Protein AF-A0A9E2EAK2-F1 (afdb_monomer_lite)

Secondary structure (DSSP, 8-state):
-EEEEEEE---EEEEETTEEEEE----EE-SS-EEE-SS-BTT---S-TTTS-SGGGSEEEEETHHHHHHHHHTT-----TTTTS-SEEEES--TTT-BTT-EEEETTEEEEEEEE----THHHHHHT-TTHHHHHHHTT---EEEEEEE-EEE-TTPBEEEEE--TTPPBHHHHHHHHHT-TT-HHHHHHHHH-TTS-HHHHHHHHHHHHHTTS------TT---SSTTS-EEEEGGGTEEEE--TTSSSHHHHHHHTT-----S-SSSSS-TTEEEEEES-EEESS--SSPPPTTEEETTTEEESS-EEEE-

Radius of gyration: 21.0 Å; chains: 1; bounding box: 54×45×59 Å

Foldseek 3Di:
DFFAFFWAFAFDWDDDPNDTDTDRLDTDTDADKWWQDQKEIVRHDDPDCPPQTDQQFRFFEAEPVCVVVCCVVVVHDPDDPSLRVGRTHDYPDFQQNAFQQWWKDWPQWIWGWAAFDFFFQVSCVSVVHGLVSVVQLVVLRGGTGIGTPGIDIHGRGTDIGGPDDDPLTDGNSLLSCCQAPCVVPLVSLVSQLPRPSYDNVSNVSSVVSNVCVPDQLDPPVPPDDDPDPPFAWEAAPVVRDIDTDDVVDQFQVSNCVSVVDDAQDTDLQLGHCSRKWFWPDADKDFCDDHPDDDDVRIDNRSRIDGPHHTYTHD

pLDDT: mean 89.36, std 12.52, range [39.34, 98.81]

Sequence (314 aa):
MQLRSVNVGRPKPVDYGGKVFQTAVFKDPVQDRVQVTKHVLEGDGQADLVSHGGEFMAVYAYPFEHYDHWATELDRQDFVPGQFGENLTIEGLLEDEVYIGDVFKINDVFLQVTQPRYPCYKLDIRMGLAGFNRTFHDSARVGFYFRVLEVGDIGAGDKIERISTASQGLSVADVYRLMYTDTEDLVGARTGAALESLSPEWRDKFAKRLEMEGEPTRADVSGKEKEDPDTLVVTFEDTGQVVAWNPKYENLLEFAEAQGLDVAFGCREGNCHTCACELMEGEVEYVQEPELAPDEGDVLICCAVPKTDVVIDL

Structure (mmCIF, N/CA/C/O backbone):
data_AF-A0A9E2EAK2-F1
#
_entry.id   AF-A0A9E2EAK2-F1
#
loop_
_atom_site.group_PDB
_atom_site.id
_atom_site.type_symbol
_atom_site.label_atom_id
_atom_site.label_alt_id
_atom_site.label_comp_id
_atom_site.label_asym_id
_atom_site.label_entity_id
_atom_site.label_seq_id
_atom_site.pdbx_PDB_ins_code
_atom_site.Cartn_x
_atom_site.Cartn_y
_atom_site.Cartn_z
_atom_site.occupancy
_atom_site.B_iso_or_equiv
_atom_site.auth_seq_id
_atom_site.auth_comp_id
_atom_site.auth_asym_id
_atom_site.auth_atom_id
_atom_site.pdbx_PDB_model_num
ATOM 1 N N . MET A 1 1 ? -16.948 7.881 13.017 1.00 96.75 1 MET A N 1
ATOM 2 C CA . MET A 1 1 ? -15.988 6.835 12.635 1.00 96.75 1 MET A CA 1
ATOM 3 C C . MET A 1 1 ? -16.121 5.683 13.613 1.00 96.75 1 MET A C 1
ATOM 5 O O . MET A 1 1 ? -16.247 5.935 14.814 1.00 96.75 1 MET A O 1
ATOM 9 N N . GLN A 1 2 ? -16.155 4.452 13.117 1.00 97.75 2 GLN A N 1
ATOM 10 C CA . GLN A 1 2 ? -16.382 3.252 13.927 1.00 97.75 2 GLN A CA 1
ATOM 11 C C . GLN A 1 2 ? -15.486 2.106 13.457 1.00 97.75 2 GLN A C 1
ATOM 13 O O . GLN A 1 2 ? -15.236 1.963 12.263 1.00 97.75 2 GLN A O 1
ATOM 18 N N . LEU A 1 3 ? -15.020 1.283 14.398 1.00 98.50 3 LEU A N 1
ATOM 19 C CA . LEU A 1 3 ? -14.344 0.026 14.107 1.00 98.50 3 LEU A CA 1
ATOM 20 C C . LEU A 1 3 ? -15.400 -1.060 13.876 1.00 98.50 3 LEU A C 1
ATOM 22 O O . LEU A 1 3 ? -16.081 -1.475 14.811 1.00 98.50 3 LEU A O 1
ATOM 26 N N . ARG A 1 4 ? -15.575 -1.502 12.630 1.00 98.38 4 ARG A N 1
ATOM 27 C CA . ARG A 1 4 ? -16.607 -2.481 12.246 1.00 98.38 4 ARG A CA 1
ATOM 28 C C . ARG A 1 4 ? -16.205 -3.905 12.578 1.00 98.38 4 ARG A C 1
ATOM 30 O O . ARG A 1 4 ? -17.052 -4.694 12.982 1.00 98.38 4 ARG A O 1
ATOM 37 N N . SER A 1 5 ? -14.926 -4.218 12.409 1.00 98.75 5 SER A N 1
ATOM 38 C CA . SER A 1 5 ? -14.383 -5.542 12.682 1.00 98.75 5 SER A CA 1
ATOM 39 C C . SER A 1 5 ? -12.910 -5.461 13.045 1.00 98.75 5 SER A C 1
ATOM 41 O O . SER A 1 5 ? -12.183 -4.617 12.517 1.00 98.75 5 SER A O 1
ATOM 43 N N . VAL A 1 6 ? -12.488 -6.376 13.914 1.00 98.62 6 VAL A N 1
ATOM 44 C CA . VAL A 1 6 ? -11.082 -6.721 14.118 1.00 98.62 6 VAL A CA 1
ATOM 45 C C . VAL A 1 6 ? -10.874 -8.090 13.492 1.00 98.62 6 VAL A C 1
ATOM 47 O O . VAL A 1 6 ? -11.608 -9.025 13.809 1.00 98.62 6 VAL A O 1
ATOM 50 N N . ASN A 1 7 ? -9.894 -8.204 12.603 1.00 98.50 7 ASN A N 1
ATOM 51 C CA . ASN A 1 7 ? -9.607 -9.425 11.868 1.00 98.50 7 ASN A CA 1
ATOM 52 C C . ASN A 1 7 ? -8.156 -9.840 12.110 1.00 98.50 7 ASN A C 1
ATOM 54 O O . ASN A 1 7 ? -7.229 -9.025 12.036 1.00 98.50 7 ASN A O 1
ATOM 58 N N . VAL A 1 8 ? -7.955 -11.123 12.384 1.00 97.00 8 VAL A N 1
ATOM 59 C CA . VAL A 1 8 ? -6.626 -11.693 12.622 1.00 97.00 8 VAL A CA 1
ATOM 60 C C . VAL A 1 8 ? -6.469 -12.986 11.837 1.00 97.00 8 VAL A C 1
ATOM 62 O O . VAL A 1 8 ? -7.443 -13.689 11.565 1.00 97.00 8 VAL A O 1
ATOM 65 N N . GLY A 1 9 ? -5.239 -13.303 11.456 1.00 94.38 9 GLY A N 1
ATOM 66 C CA . GLY A 1 9 ? -4.914 -14.524 10.740 1.00 94.38 9 GLY A CA 1
ATOM 67 C C . GLY A 1 9 ? -3.454 -14.895 10.934 1.00 94.38 9 GLY A C 1
ATOM 68 O O . GLY A 1 9 ? -2.552 -14.071 10.805 1.00 94.38 9 GLY A O 1
ATOM 69 N N . ARG A 1 10 ? -3.193 -16.168 11.236 1.00 91.88 10 ARG A N 1
ATOM 70 C CA . ARG A 1 10 ? -1.819 -16.681 11.255 1.00 91.88 10 ARG A CA 1
ATOM 71 C C . ARG A 1 10 ? -1.399 -17.115 9.852 1.00 91.88 10 ARG A C 1
ATOM 73 O O . ARG A 1 10 ? -2.240 -17.648 9.124 1.00 91.88 10 ARG A O 1
ATOM 80 N N . PRO A 1 11 ? -0.110 -16.956 9.491 1.00 89.75 11 PRO A N 1
ATOM 81 C CA . PRO A 1 11 ? 0.420 -17.491 8.250 1.00 89.75 11 PRO A CA 1
ATOM 82 C C . PRO A 1 11 ? 0.056 -18.964 8.076 1.00 89.75 11 PRO A C 1
ATOM 84 O O . PRO A 1 11 ? 0.222 -19.768 8.998 1.00 89.75 11 PRO A O 1
ATOM 87 N N . LYS A 1 12 ? -0.447 -19.305 6.892 1.00 89.06 12 LYS A N 1
ATOM 88 C CA . LYS A 1 12 ? -0.745 -20.682 6.502 1.00 89.06 12 LYS A CA 1
ATOM 89 C C . LYS A 1 12 ? -0.204 -20.972 5.100 1.00 89.06 12 LYS A C 1
ATOM 91 O O . LYS A 1 12 ? -0.130 -20.044 4.289 1.00 89.06 12 LYS A O 1
ATOM 96 N N . PRO A 1 13 ? 0.154 -22.236 4.804 1.00 90.19 13 PRO A N 1
ATOM 97 C CA . PRO A 1 13 ? 0.533 -22.644 3.459 1.00 90.19 13 PRO A CA 1
ATOM 98 C C . PRO A 1 13 ? -0.658 -22.518 2.507 1.00 90.19 13 PRO A C 1
ATOM 100 O O . PRO A 1 13 ? -1.757 -22.981 2.823 1.00 90.19 13 PRO A O 1
ATOM 103 N N . VAL A 1 14 ? -0.426 -21.933 1.336 1.00 89.25 14 VAL A N 1
ATOM 104 C CA . VAL A 1 14 ? -1.396 -21.843 0.242 1.00 89.25 14 VAL A CA 1
ATOM 105 C C . VAL A 1 14 ? -0.701 -22.194 -1.065 1.00 89.25 14 VAL A C 1
ATOM 107 O O . VAL A 1 14 ? 0.384 -21.687 -1.335 1.00 89.25 14 VAL A O 1
ATOM 110 N N . ASP A 1 15 ? -1.316 -23.079 -1.848 1.00 85.94 15 ASP A N 1
ATOM 111 C CA . ASP A 1 15 ? -0.860 -23.399 -3.200 1.00 85.94 15 ASP A CA 1
ATOM 112 C C . ASP A 1 15 ? -1.343 -22.318 -4.171 1.00 85.94 15 ASP A C 1
ATOM 114 O O . ASP A 1 15 ? -2.531 -21.982 -4.193 1.00 85.94 15 ASP A O 1
ATOM 118 N N . TYR A 1 16 ? -0.415 -21.767 -4.945 1.00 82.44 16 TYR A N 1
ATOM 119 C CA . TYR A 1 16 ? -0.704 -20.859 -6.042 1.00 82.44 16 TYR A CA 1
ATOM 120 C C . TYR A 1 16 ? 0.286 -21.111 -7.179 1.00 82.44 16 TYR A C 1
ATOM 122 O O . TYR A 1 16 ? 1.499 -21.095 -6.969 1.00 82.44 16 TYR A O 1
ATOM 130 N N . GLY A 1 17 ? -0.220 -21.407 -8.379 1.00 74.62 17 GLY A N 1
ATOM 131 C CA . GLY A 1 17 ? 0.628 -21.725 -9.534 1.00 74.62 17 GLY A CA 1
ATOM 132 C C . GLY A 1 17 ? 1.553 -22.935 -9.321 1.00 74.62 17 GLY A C 1
ATOM 133 O O . GLY A 1 17 ? 2.638 -22.978 -9.892 1.00 74.62 17 GLY A O 1
ATOM 134 N N . GLY A 1 18 ? 1.180 -23.898 -8.462 1.00 78.06 18 GLY A N 1
ATOM 135 C CA . GLY A 1 18 ? 2.001 -25.078 -8.157 1.00 78.06 18 GLY A CA 1
ATOM 136 C C . GLY A 1 18 ? 3.163 -24.824 -7.187 1.00 78.06 18 GLY A C 1
ATOM 137 O O . GLY A 1 18 ? 3.992 -25.713 -6.977 1.00 78.06 18 GLY A O 1
ATOM 138 N N . LYS A 1 19 ? 3.233 -23.631 -6.580 1.00 78.62 19 LYS A N 1
ATOM 139 C CA . LYS A 1 19 ? 4.157 -23.284 -5.491 1.00 78.62 19 LYS A CA 1
ATOM 140 C C . LYS A 1 19 ? 3.379 -23.064 -4.194 1.00 78.62 19 LYS A C 1
ATOM 142 O O . LYS A 1 19 ? 2.274 -22.531 -4.200 1.00 78.62 19 LYS A O 1
ATOM 147 N N . VAL A 1 20 ? 3.969 -23.463 -3.066 1.00 85.38 20 VAL A N 1
ATOM 148 C CA . VAL A 1 20 ? 3.373 -23.271 -1.735 1.00 85.38 20 VAL A CA 1
ATOM 149 C C . VAL A 1 20 ? 3.961 -22.026 -1.080 1.00 85.38 20 VAL A C 1
ATOM 151 O O . VAL A 1 20 ? 5.150 -21.995 -0.769 1.00 85.38 20 VAL A O 1
ATOM 154 N N . PHE A 1 21 ? 3.109 -21.044 -0.801 1.00 82.94 21 PHE A N 1
ATOM 155 C CA . PHE A 1 21 ? 3.462 -19.790 -0.134 1.00 82.94 21 PHE A CA 1
ATOM 156 C C . PHE A 1 21 ? 2.949 -19.762 1.304 1.00 82.94 21 PHE A C 1
ATOM 158 O O . PHE A 1 21 ? 1.869 -20.277 1.595 1.00 82.94 21 PHE A O 1
ATOM 165 N N . GLN A 1 22 ? 3.693 -19.130 2.213 1.00 86.50 22 GLN A N 1
ATOM 166 C CA . GLN A 1 22 ? 3.196 -18.811 3.553 1.00 86.50 22 GLN A CA 1
ATOM 167 C C . GLN A 1 22 ? 2.544 -17.432 3.527 1.00 86.50 22 GLN A C 1
ATOM 169 O O . GLN A 1 22 ? 3.196 -16.434 3.232 1.00 86.50 22 GLN A O 1
ATOM 174 N N . THR A 1 23 ? 1.252 -17.351 3.843 1.00 84.88 23 THR A N 1
ATOM 175 C CA . THR A 1 23 ? 0.534 -16.071 3.806 1.00 84.88 23 THR A CA 1
ATOM 176 C C . THR A 1 23 ? -0.464 -15.923 4.945 1.00 84.88 23 THR A C 1
ATOM 178 O O . THR A 1 23 ? -1.158 -16.871 5.311 1.00 84.88 23 THR A O 1
ATOM 181 N N . ALA A 1 24 ? -0.540 -14.707 5.491 1.00 86.94 24 ALA A N 1
ATOM 182 C CA . ALA A 1 24 ? -1.528 -14.277 6.482 1.00 86.94 24 ALA A CA 1
ATOM 183 C C . ALA A 1 24 ? -2.621 -13.379 5.872 1.00 86.94 24 ALA A C 1
ATOM 185 O O . ALA A 1 24 ? -3.362 -12.719 6.592 1.00 86.94 24 ALA A O 1
ATOM 186 N N . VAL A 1 25 ? -2.740 -13.343 4.537 1.00 90.25 25 VAL A N 1
ATOM 187 C CA . VAL A 1 25 ? -3.781 -12.557 3.844 1.00 90.25 25 VAL A CA 1
ATOM 188 C C . VAL A 1 25 ? -5.202 -13.027 4.192 1.00 90.25 25 VAL A C 1
ATOM 190 O O . VAL A 1 25 ? -6.168 -12.281 4.073 1.00 90.25 25 VAL A O 1
ATOM 193 N N . PHE A 1 26 ? -5.335 -14.275 4.643 1.00 93.44 26 PHE A N 1
ATOM 194 C CA . PHE A 1 26 ? -6.584 -14.831 5.142 1.00 93.44 26 PHE A CA 1
ATOM 195 C C . PHE A 1 26 ? -6.749 -14.453 6.610 1.00 93.44 26 PHE A C 1
ATOM 197 O O . PHE A 1 26 ? -6.171 -15.110 7.478 1.00 93.44 26 PHE A O 1
ATOM 204 N N . LYS A 1 27 ? -7.543 -13.414 6.864 1.00 95.06 27 LYS A N 1
ATOM 205 C CA . LYS A 1 27 ? -7.932 -12.996 8.210 1.00 95.06 27 LYS A CA 1
ATOM 206 C C . LYS A 1 27 ? -9.421 -13.192 8.400 1.00 95.06 27 LYS A C 1
ATOM 208 O O . LYS A 1 27 ? -10.200 -12.958 7.475 1.00 95.06 27 LYS A O 1
ATOM 213 N N . ASP A 1 28 ? -9.779 -13.610 9.604 1.00 96.19 28 ASP A N 1
ATOM 214 C CA . ASP A 1 28 ? -11.158 -13.851 9.999 1.00 96.19 28 ASP A CA 1
ATOM 215 C C . ASP A 1 28 ? -11.552 -12.873 11.119 1.00 96.19 28 ASP A C 1
ATOM 217 O O . ASP A 1 28 ? -10.714 -12.556 11.976 1.00 96.19 28 ASP A O 1
ATOM 221 N N . PRO A 1 29 ? -12.808 -12.387 11.138 1.00 97.75 29 PRO A N 1
ATOM 222 C CA . PRO A 1 29 ? -13.317 -11.554 12.220 1.00 97.75 29 PRO A CA 1
ATOM 223 C C . PRO A 1 29 ? -13.253 -12.265 13.571 1.00 97.75 29 PRO A C 1
ATOM 225 O O . PRO A 1 29 ? -13.660 -13.424 13.694 1.00 97.75 29 PRO A O 1
ATOM 228 N N . VAL A 1 30 ? -12.839 -11.547 14.612 1.00 97.50 30 VAL A N 1
ATOM 229 C CA . VAL A 1 30 ? -12.876 -12.037 15.996 1.00 97.50 30 VAL A CA 1
ATOM 230 C C . VAL A 1 30 ? -13.900 -11.281 16.835 1.00 97.50 30 VAL A C 1
ATOM 232 O O . VAL A 1 30 ? -14.155 -10.098 16.626 1.00 97.50 30 VAL A O 1
ATOM 235 N N . GLN A 1 31 ? -14.534 -12.006 17.760 1.00 94.75 31 GLN A N 1
ATOM 236 C CA . GLN A 1 31 ? -15.601 -11.473 18.617 1.00 94.75 31 GLN A CA 1
ATOM 237 C C . GLN A 1 31 ? -15.059 -10.851 19.906 1.00 94.75 31 GLN A C 1
ATOM 239 O O . GLN A 1 31 ? -15.597 -9.856 20.388 1.00 94.75 31 GLN A O 1
ATOM 244 N N . ASP A 1 32 ? -14.007 -11.447 20.464 1.00 95.88 32 ASP A N 1
ATOM 245 C CA . ASP A 1 32 ? -13.371 -10.958 21.680 1.00 95.88 32 ASP A CA 1
ATOM 246 C C . ASP A 1 32 ? -12.477 -9.748 21.385 1.00 95.88 32 ASP A C 1
ATOM 248 O O . ASP A 1 32 ? -12.045 -9.519 20.251 1.00 95.88 32 ASP A O 1
ATOM 252 N N . ARG A 1 33 ? -12.191 -8.962 22.427 1.00 97.12 33 ARG A N 1
ATOM 253 C CA . ARG A 1 33 ? -11.230 -7.859 22.315 1.00 97.12 33 ARG A CA 1
ATOM 254 C C . ARG A 1 33 ? -9.830 -8.423 22.074 1.00 97.12 33 ARG A C 1
ATOM 256 O O . ARG A 1 33 ? -9.481 -9.470 22.612 1.00 97.12 33 ARG A O 1
ATOM 263 N N . VAL A 1 34 ? -9.043 -7.705 21.285 1.00 97.69 34 VAL A N 1
ATOM 264 C CA . VAL A 1 34 ? -7.709 -8.109 20.844 1.00 97.69 34 VAL A CA 1
ATOM 265 C C . VAL A 1 34 ? -6.674 -7.139 21.375 1.00 97.69 34 VAL A C 1
ATOM 267 O O . VAL A 1 34 ? -6.812 -5.923 21.198 1.00 97.69 34 VAL A O 1
ATOM 270 N N . GLN A 1 35 ? -5.610 -7.688 21.955 1.00 97.81 35 GLN A N 1
ATOM 271 C CA . GLN A 1 35 ? -4.456 -6.908 22.362 1.00 97.81 35 GLN A CA 1
ATOM 272 C C . GLN A 1 35 ? -3.670 -6.430 21.138 1.00 97.81 35 GLN A C 1
ATOM 274 O O . GLN A 1 35 ? -3.206 -7.218 20.313 1.00 97.81 35 GLN A O 1
ATOM 279 N N . VAL A 1 36 ? -3.475 -5.119 21.041 1.00 97.50 36 VAL A N 1
ATOM 280 C CA . VAL A 1 36 ? -2.618 -4.470 20.049 1.00 97.50 36 VAL A CA 1
ATOM 281 C C . VAL A 1 36 ? -1.242 -4.261 20.665 1.00 97.50 36 VAL A C 1
ATOM 283 O O . VAL A 1 36 ? -1.078 -3.491 21.613 1.00 97.50 36 VAL A O 1
ATOM 286 N N . THR A 1 37 ? -0.235 -4.937 20.120 1.00 94.75 37 THR A N 1
ATOM 287 C CA . THR A 1 37 ? 1.167 -4.743 20.513 1.00 94.75 37 THR A CA 1
ATOM 288 C C . THR A 1 37 ? 1.839 -3.705 19.616 1.00 94.75 37 THR A C 1
ATOM 290 O O . THR A 1 37 ? 1.232 -3.178 18.691 1.00 94.75 37 THR A O 1
ATOM 293 N N . LYS A 1 38 ? 3.125 -3.415 19.842 1.00 92.25 38 LYS A N 1
ATOM 294 C CA . LYS A 1 38 ? 3.880 -2.472 19.001 1.00 92.25 38 LYS A CA 1
ATOM 295 C C . LYS A 1 38 ? 4.043 -2.901 17.540 1.00 92.25 38 LYS A C 1
ATOM 297 O O . LYS A 1 38 ? 4.326 -2.048 16.706 1.00 92.25 38 LYS A O 1
ATOM 302 N N . HIS A 1 39 ? 3.884 -4.189 17.240 1.00 88.38 39 HIS A N 1
ATOM 303 C CA . HIS A 1 39 ? 4.213 -4.742 15.924 1.00 88.38 39 HIS A CA 1
ATOM 304 C C . HIS A 1 39 ? 3.080 -5.542 15.285 1.00 88.38 39 HIS A C 1
ATOM 306 O O . HIS A 1 39 ? 3.065 -5.689 14.069 1.00 88.38 39 HIS A O 1
ATOM 312 N N . VAL A 1 40 ? 2.164 -6.085 16.089 1.00 89.88 40 VAL A N 1
ATOM 313 C CA . VAL A 1 40 ? 1.126 -7.005 15.613 1.00 89.88 40 VAL A CA 1
ATOM 314 C C . VAL A 1 40 ? -0.056 -7.051 16.583 1.00 89.88 40 VAL A C 1
ATOM 316 O O . VAL A 1 40 ? 0.086 -6.734 17.770 1.00 89.88 40 VAL A O 1
ATOM 319 N N . LEU A 1 41 ? -1.219 -7.468 16.094 1.00 95.12 41 LEU A N 1
ATOM 320 C CA . LEU A 1 41 ? -2.366 -7.819 16.929 1.00 95.12 41 LEU A CA 1
ATOM 321 C C . LEU A 1 41 ? -2.204 -9.244 17.469 1.00 95.12 41 LEU A C 1
ATOM 323 O O . LEU A 1 41 ? -1.735 -10.135 16.762 1.00 95.12 41 LEU A O 1
ATOM 327 N N . GLU A 1 42 ? -2.612 -9.488 18.711 1.00 94.81 42 GLU A N 1
ATOM 328 C CA . GLU A 1 42 ? -2.636 -10.844 19.252 1.00 94.81 42 GLU A CA 1
ATOM 329 C C . GLU A 1 42 ? -3.517 -11.759 18.385 1.00 94.81 42 GLU A C 1
ATOM 331 O O . GLU A 1 42 ? -4.640 -11.422 18.021 1.00 94.81 42 GLU A O 1
ATOM 336 N N . GLY A 1 43 ? -2.985 -12.930 18.029 1.00 91.88 43 GLY A N 1
ATOM 337 C CA . GLY A 1 43 ? -3.654 -13.873 17.131 1.00 91.88 43 GLY A CA 1
ATOM 338 C C . GLY A 1 43 ? -3.347 -13.654 15.649 1.00 91.88 43 GLY A C 1
ATOM 339 O O . GLY A 1 43 ? -3.506 -14.599 14.876 1.00 91.88 43 GLY A O 1
ATOM 340 N N . ASP A 1 44 ? -2.827 -12.485 15.271 1.00 91.69 44 ASP A N 1
ATOM 341 C CA . ASP A 1 44 ? -2.349 -12.199 13.919 1.00 91.69 44 ASP A CA 1
ATOM 342 C C . ASP A 1 44 ? -0.875 -12.598 13.760 1.00 91.69 44 ASP A C 1
ATOM 344 O O . ASP A 1 44 ? -0.134 -12.745 14.739 1.00 91.69 44 ASP A O 1
ATOM 348 N N . GLY A 1 45 ? -0.432 -12.805 12.523 1.00 81.31 45 GLY A N 1
ATOM 349 C CA . GLY A 1 45 ? 0.980 -13.021 12.234 1.00 81.31 45 GLY A CA 1
ATOM 350 C C . GLY A 1 45 ? 1.407 -12.380 10.923 1.00 81.31 45 GLY A C 1
ATOM 351 O O . GLY A 1 45 ? 0.651 -12.332 9.960 1.00 81.31 45 GLY A O 1
ATOM 352 N N . GLN A 1 46 ? 2.656 -11.928 10.876 1.00 69.06 46 GLN A N 1
ATOM 353 C CA . GLN A 1 46 ? 3.301 -11.425 9.666 1.00 69.06 46 GLN A CA 1
ATOM 354 C C . GLN A 1 46 ? 4.242 -12.517 9.150 1.00 69.06 46 GLN A C 1
ATOM 356 O O . GLN A 1 46 ? 5.125 -12.969 9.876 1.00 69.06 46 GLN A O 1
ATOM 361 N N . ALA A 1 47 ? 4.013 -12.996 7.925 1.00 57.19 47 ALA A N 1
ATOM 362 C CA . ALA A 1 47 ? 4.868 -14.016 7.308 1.00 57.19 47 ALA A CA 1
ATOM 363 C C . ALA A 1 47 ? 6.221 -13.435 6.855 1.00 57.19 47 ALA A C 1
ATOM 365 O O . ALA A 1 47 ? 7.215 -14.154 6.821 1.00 57.19 47 ALA A O 1
ATOM 366 N N . ASP A 1 48 ? 6.247 -12.135 6.555 1.00 60.81 48 ASP A N 1
ATOM 367 C CA . ASP A 1 48 ? 7.412 -11.380 6.110 1.00 60.81 48 ASP A CA 1
ATOM 368 C C . ASP A 1 48 ? 7.479 -10.058 6.892 1.00 60.81 48 ASP A C 1
ATOM 370 O O . ASP A 1 48 ? 6.585 -9.219 6.787 1.00 60.81 48 ASP A O 1
ATOM 374 N N . LEU A 1 49 ? 8.521 -9.891 7.711 1.00 58.94 49 LEU A N 1
ATOM 375 C CA . LEU A 1 49 ? 8.748 -8.687 8.519 1.00 58.94 49 LEU A CA 1
ATOM 376 C C . LEU A 1 49 ? 9.519 -7.592 7.768 1.00 58.94 49 LEU A C 1
ATOM 378 O O . LEU A 1 49 ? 9.640 -6.490 8.297 1.00 58.94 49 LEU A O 1
ATOM 382 N N . VAL A 1 50 ? 10.059 -7.901 6.586 1.00 53.06 50 VAL A N 1
ATOM 383 C CA . VAL A 1 50 ? 10.811 -6.962 5.747 1.00 53.06 50 VAL A CA 1
ATOM 384 C C . VAL A 1 50 ? 9.848 -6.232 4.816 1.00 53.06 50 VAL A C 1
ATOM 386 O O . VAL A 1 50 ? 9.799 -5.008 4.856 1.00 53.06 50 VAL A O 1
ATOM 389 N N . SER A 1 51 ? 9.026 -6.965 4.059 1.00 54.66 51 SER A N 1
ATOM 390 C CA . SER A 1 51 ? 8.125 -6.364 3.057 1.00 54.66 51 SER A CA 1
ATOM 391 C C . SER A 1 51 ? 6.682 -6.189 3.551 1.00 54.66 51 SER A C 1
ATOM 393 O O . SER A 1 51 ? 5.911 -5.427 2.968 1.00 54.66 51 SER A O 1
ATOM 395 N N . HIS A 1 52 ? 6.265 -6.904 4.606 1.00 56.81 52 HIS A N 1
ATOM 396 C CA . HIS A 1 52 ? 4.864 -6.958 5.065 1.00 56.81 52 HIS A CA 1
ATOM 397 C C . HIS A 1 52 ? 4.706 -6.789 6.588 1.00 56.81 52 HIS A C 1
ATOM 399 O O . HIS A 1 52 ? 3.773 -7.332 7.192 1.00 56.81 52 HIS A O 1
ATOM 405 N N . GLY A 1 53 ? 5.597 -6.022 7.220 1.00 62.91 53 GLY A N 1
ATOM 406 C CA . GLY A 1 53 ? 5.560 -5.821 8.664 1.00 62.91 53 GLY A CA 1
ATOM 407 C C . GLY A 1 53 ? 6.468 -4.716 9.193 1.00 62.91 53 GLY A C 1
ATOM 408 O O . GLY A 1 53 ? 6.888 -3.812 8.478 1.00 62.91 53 GLY A O 1
ATOM 409 N N . GLY A 1 54 ? 6.743 -4.771 10.494 1.00 80.75 54 GLY A N 1
ATOM 410 C CA . GLY A 1 54 ? 7.553 -3.765 11.181 1.00 80.75 54 GLY A CA 1
ATOM 411 C C . GLY A 1 54 ? 6.741 -2.590 11.727 1.00 80.75 54 GLY A C 1
ATOM 412 O O . GLY A 1 54 ? 5.516 -2.546 11.634 1.00 80.75 54 GLY A O 1
ATOM 413 N N . GLU A 1 55 ? 7.433 -1.638 12.361 1.00 89.75 55 GLU A N 1
ATOM 414 C CA . GLU A 1 55 ? 6.802 -0.531 13.099 1.00 89.75 55 GLU A CA 1
ATOM 415 C C . GLU A 1 55 ? 5.800 0.252 12.240 1.00 89.75 55 GLU A C 1
ATOM 417 O O . GLU A 1 55 ? 4.714 0.573 12.711 1.00 89.75 55 GLU A O 1
ATOM 422 N N . PHE A 1 56 ? 6.140 0.513 10.975 1.00 93.25 56 PHE A N 1
ATOM 423 C CA . PHE A 1 56 ? 5.324 1.324 10.072 1.00 93.25 56 PHE A CA 1
ATOM 424 C C . PHE A 1 56 ? 4.158 0.563 9.431 1.00 93.25 56 PHE A C 1
ATOM 426 O O . PHE A 1 56 ? 3.303 1.192 8.819 1.00 93.25 56 PHE A O 1
ATOM 433 N N . MET A 1 57 ? 4.089 -0.760 9.581 1.00 92.88 57 MET A N 1
ATOM 434 C CA . MET A 1 57 ? 3.039 -1.605 8.999 1.00 92.88 57 MET A CA 1
ATOM 435 C C . MET A 1 57 ? 2.407 -2.526 10.052 1.00 92.88 57 MET A C 1
ATOM 437 O O . MET A 1 57 ? 1.958 -3.630 9.746 1.00 92.88 57 MET A O 1
ATOM 441 N N . ALA A 1 58 ? 2.371 -2.074 11.309 1.00 93.62 58 ALA A N 1
ATOM 442 C CA . ALA A 1 58 ? 1.912 -2.879 12.439 1.00 93.62 58 ALA A CA 1
ATOM 443 C C . ALA A 1 58 ? 0.420 -3.240 12.353 1.00 93.62 58 ALA A C 1
ATOM 445 O O . ALA A 1 58 ? 0.026 -4.334 12.753 1.00 93.62 58 ALA A O 1
ATOM 446 N N . VAL A 1 59 ? -0.411 -2.325 11.842 1.00 96.94 59 VAL A N 1
ATOM 447 C CA . VAL A 1 59 ? -1.860 -2.527 11.725 1.00 96.94 59 VAL A CA 1
ATOM 448 C C . VAL A 1 59 ? -2.344 -2.052 10.361 1.00 96.94 59 VAL A C 1
ATOM 450 O O . VAL A 1 59 ? -2.240 -0.866 10.057 1.00 96.94 59 VAL A O 1
ATOM 453 N N . TYR A 1 60 ? -2.897 -2.953 9.548 1.00 97.81 60 TYR A N 1
ATOM 454 C CA . TYR A 1 60 ? -3.539 -2.586 8.281 1.00 97.81 60 TYR A CA 1
ATOM 455 C C . TYR A 1 60 ? -5.016 -2.258 8.507 1.00 97.81 60 TYR A C 1
ATOM 457 O O . TYR A 1 60 ? -5.734 -3.062 9.108 1.00 97.81 60 TYR A O 1
ATOM 465 N N . ALA A 1 61 ? -5.486 -1.121 8.000 1.00 98.50 61 ALA A N 1
ATOM 466 C CA . ALA A 1 61 ? -6.893 -0.762 8.015 1.00 98.50 61 ALA A CA 1
ATOM 467 C C . ALA A 1 61 ? -7.462 -0.557 6.609 1.00 98.50 61 ALA A C 1
ATOM 469 O O . ALA A 1 61 ? -6.798 -0.009 5.725 1.00 98.50 61 ALA A O 1
ATOM 470 N N . TYR A 1 62 ? -8.712 -0.984 6.432 1.00 98.75 62 TYR A N 1
ATOM 471 C CA . TYR A 1 62 ? -9.431 -0.866 5.171 1.00 98.75 62 TYR A CA 1
ATOM 472 C C . TYR A 1 62 ? -10.826 -0.260 5.374 1.00 98.75 62 TYR A C 1
ATOM 474 O O . TYR A 1 62 ? -11.567 -0.743 6.244 1.00 98.75 62 TYR A O 1
ATOM 482 N N . PRO A 1 63 ? -11.190 0.785 4.607 1.00 98.62 63 PRO A N 1
ATOM 483 C CA . PRO A 1 63 ? -12.510 1.401 4.690 1.00 98.62 63 PRO A CA 1
ATOM 484 C C . PRO A 1 63 ? -13.632 0.437 4.289 1.00 98.62 63 PRO A C 1
ATOM 486 O O . PRO A 1 63 ? -13.578 -0.223 3.250 1.00 98.62 63 PRO A O 1
ATOM 489 N N . PHE A 1 64 ? -14.672 0.363 5.114 1.00 98.31 64 PHE A N 1
ATOM 490 C CA . PHE A 1 64 ? -15.847 -0.476 4.900 1.00 98.31 64 PHE A CA 1
ATOM 491 C C . PHE A 1 64 ? -16.651 -0.008 3.684 1.00 98.31 64 PHE A C 1
ATOM 493 O O . PHE A 1 64 ? -17.248 -0.818 2.988 1.00 98.31 64 PHE A O 1
ATOM 500 N N . GLU A 1 65 ? -16.611 1.285 3.383 1.00 97.94 65 GLU A N 1
ATOM 501 C CA . GLU A 1 65 ? -17.247 1.905 2.223 1.00 97.94 65 GLU A CA 1
ATOM 502 C C . GLU A 1 65 ? -16.804 1.275 0.893 1.00 97.94 65 GLU A C 1
ATOM 504 O O . GLU A 1 65 ? -17.591 1.197 -0.051 1.00 97.94 65 GLU A O 1
ATOM 509 N N . HIS A 1 66 ? -15.570 0.766 0.817 1.00 98.44 66 HIS A N 1
ATOM 510 C CA . HIS A 1 66 ? -15.056 0.131 -0.398 1.00 98.44 66 HIS A CA 1
ATOM 511 C C . HIS A 1 66 ? -15.612 -1.279 -0.617 1.00 98.44 66 HIS A C 1
ATOM 513 O O . HIS A 1 66 ? -15.569 -1.772 -1.742 1.00 98.44 66 HIS A O 1
ATOM 519 N N . TYR A 1 67 ? -16.182 -1.926 0.405 1.00 98.06 67 TYR A N 1
ATOM 520 C CA . TYR A 1 67 ? -16.800 -3.247 0.250 1.00 98.06 67 TYR A CA 1
ATOM 521 C C . TYR A 1 67 ? -17.972 -3.213 -0.734 1.00 98.06 67 TYR A C 1
ATOM 523 O O . TYR A 1 67 ? -18.049 -4.070 -1.613 1.00 98.06 67 TYR A O 1
ATOM 531 N N . ASP A 1 68 ? -18.843 -2.206 -0.634 1.00 95.19 68 ASP A N 1
ATOM 532 C CA . ASP A 1 68 ? -19.989 -2.046 -1.539 1.00 95.19 68 ASP A CA 1
ATOM 533 C C . ASP A 1 68 ? -19.537 -1.745 -2.975 1.00 95.19 68 ASP A C 1
ATOM 535 O O . ASP A 1 68 ? -20.129 -2.236 -3.943 1.00 95.19 68 ASP A O 1
ATOM 539 N N . HIS A 1 69 ? -18.454 -0.971 -3.120 1.00 97.19 69 HIS A N 1
ATOM 540 C CA . HIS A 1 69 ? -17.839 -0.713 -4.419 1.00 97.19 69 HIS A CA 1
ATOM 541 C C . HIS A 1 69 ? -17.360 -2.016 -5.064 1.00 97.19 69 HIS A C 1
ATOM 543 O O . HIS A 1 69 ? -17.771 -2.317 -6.181 1.00 97.19 69 HIS A O 1
ATOM 549 N N . TRP A 1 70 ? -16.564 -2.820 -4.353 1.00 97.88 70 TRP A N 1
ATOM 550 C CA . TRP A 1 70 ? -16.050 -4.082 -4.888 1.00 97.88 70 TRP A CA 1
ATOM 551 C C . TRP A 1 70 ? -17.142 -5.123 -5.120 1.00 97.88 70 TRP A C 1
ATOM 553 O O . TRP A 1 70 ? -17.068 -5.859 -6.100 1.00 97.88 70 TRP A O 1
ATOM 563 N N . ALA A 1 71 ? -18.164 -5.180 -4.259 1.00 96.88 71 ALA A N 1
ATOM 564 C CA . ALA A 1 71 ? -19.333 -6.039 -4.457 1.00 96.88 71 ALA A CA 1
ATOM 565 C C . ALA A 1 71 ? -20.018 -5.742 -5.795 1.00 96.88 71 ALA A C 1
ATOM 567 O O . ALA A 1 71 ? -20.369 -6.657 -6.537 1.00 96.88 71 ALA A O 1
ATOM 568 N N . THR A 1 72 ? -20.150 -4.455 -6.119 1.00 97.31 72 THR A N 1
ATOM 569 C CA . THR A 1 72 ? -20.756 -3.992 -7.369 1.00 97.31 72 THR A CA 1
ATOM 570 C C . THR A 1 72 ? -19.839 -4.228 -8.567 1.00 97.31 72 THR A C 1
ATOM 572 O O . THR A 1 72 ? -20.277 -4.802 -9.558 1.00 97.31 72 THR A O 1
ATOM 575 N N . GLU A 1 73 ? -18.575 -3.810 -8.474 1.00 96.69 73 GLU A N 1
ATOM 576 C CA . GLU A 1 73 ? -17.597 -3.888 -9.568 1.00 96.69 73 GLU A CA 1
ATOM 577 C C . GLU A 1 73 ? -17.334 -5.336 -10.003 1.00 96.69 73 GLU A C 1
ATOM 579 O O . GLU A 1 73 ? -17.199 -5.625 -11.188 1.00 96.69 73 GLU A O 1
ATOM 584 N N . LEU A 1 74 ? -17.292 -6.260 -9.040 1.00 96.38 74 LEU A N 1
ATOM 585 C CA . LEU A 1 74 ? -16.976 -7.668 -9.283 1.00 96.38 74 LEU A CA 1
ATOM 586 C C . LEU A 1 74 ? -18.216 -8.565 -9.392 1.00 96.38 74 LEU A C 1
ATOM 588 O O . LEU A 1 74 ? -18.054 -9.773 -9.551 1.00 96.38 74 LEU A O 1
ATOM 592 N N . ASP A 1 75 ? -19.425 -8.004 -9.272 1.00 96.81 75 ASP A N 1
ATOM 593 C CA . ASP A 1 75 ? -20.699 -8.740 -9.197 1.00 96.81 75 ASP A CA 1
ATOM 594 C C . ASP A 1 75 ? -20.656 -9.892 -8.167 1.00 96.81 75 ASP A C 1
ATOM 596 O O . ASP A 1 75 ? -20.953 -11.057 -8.447 1.00 96.81 75 ASP A O 1
ATOM 600 N N . ARG A 1 76 ? -20.221 -9.565 -6.942 1.00 95.44 76 ARG A N 1
ATOM 601 C CA . ARG A 1 76 ? -20.016 -10.511 -5.833 1.00 95.44 76 ARG A CA 1
ATOM 602 C C . ARG A 1 76 ? -20.756 -10.084 -4.574 1.00 95.44 76 ARG A C 1
ATOM 604 O O . ARG A 1 76 ? -20.909 -8.905 -4.286 1.00 95.44 76 ARG A O 1
ATOM 611 N N . GLN A 1 77 ? -21.191 -11.068 -3.789 1.00 94.25 77 GLN A N 1
ATOM 612 C CA . GLN A 1 77 ? -21.950 -10.854 -2.544 1.00 94.25 77 GLN A CA 1
ATOM 613 C C . GLN A 1 77 ? -21.348 -11.587 -1.337 1.00 94.25 77 GLN A C 1
ATOM 615 O O . GLN A 1 77 ? -21.957 -11.641 -0.272 1.00 94.25 77 GLN A O 1
ATOM 620 N N . ASP A 1 78 ? -20.169 -12.185 -1.497 1.00 95.06 78 ASP A N 1
ATOM 621 C CA . ASP A 1 78 ? -19.517 -13.038 -0.502 1.00 95.06 78 ASP A CA 1
ATOM 622 C C . ASP A 1 78 ? -18.429 -12.316 0.309 1.00 95.06 78 ASP A C 1
ATOM 624 O O . ASP A 1 78 ? -17.683 -12.958 1.047 1.00 95.06 78 ASP A O 1
ATOM 628 N N . PHE A 1 79 ? -18.339 -10.987 0.201 1.00 96.19 79 PHE A N 1
ATOM 629 C CA . PHE A 1 79 ? -17.360 -10.209 0.951 1.00 96.19 79 PHE A CA 1
ATOM 630 C C . PHE A 1 79 ? -17.686 -10.136 2.441 1.00 96.19 79 PHE A C 1
ATOM 632 O O . PHE A 1 79 ? -18.800 -9.815 2.853 1.00 96.19 79 PHE A O 1
ATOM 639 N N . VAL A 1 80 ? -16.666 -10.406 3.254 1.00 95.94 80 VAL A N 1
ATOM 640 C CA . VAL A 1 80 ? -16.722 -10.387 4.719 1.00 95.94 80 VAL A CA 1
ATOM 641 C C . VAL A 1 80 ? -15.586 -9.531 5.278 1.00 95.94 80 VAL A C 1
ATOM 643 O O . VAL A 1 80 ? -14.540 -9.454 4.641 1.00 95.94 80 VAL A O 1
ATOM 646 N N . PRO A 1 81 ? -15.728 -8.904 6.460 1.00 97.81 81 PRO A N 1
ATOM 647 C CA . PRO A 1 81 ? -14.627 -8.156 7.064 1.00 97.81 81 PRO A CA 1
ATOM 648 C C . PRO A 1 81 ? -13.330 -8.984 7.140 1.00 97.81 81 PRO A C 1
ATOM 650 O O . PRO A 1 81 ? -13.372 -10.178 7.443 1.00 97.81 81 PRO A O 1
ATOM 653 N N . GLY A 1 82 ? -12.188 -8.368 6.824 1.00 97.06 82 GLY A N 1
ATOM 654 C CA . GLY A 1 82 ? -10.907 -9.060 6.635 1.00 97.06 82 GLY A CA 1
ATOM 655 C C . GLY A 1 82 ? -10.683 -9.578 5.209 1.00 97.06 82 GLY A C 1
ATOM 656 O O . GLY A 1 82 ? -9.690 -10.268 4.954 1.00 97.06 82 GLY A O 1
ATOM 657 N N . GLN A 1 83 ? -11.588 -9.288 4.265 1.00 96.44 83 GLN A N 1
ATOM 658 C CA . GLN A 1 83 ? -11.486 -9.765 2.885 1.00 96.44 83 GLN A CA 1
ATOM 659 C C . GLN A 1 83 ? -10.196 -9.300 2.207 1.00 96.44 83 GLN A C 1
ATOM 661 O O . GLN A 1 83 ? -9.575 -10.081 1.491 1.00 96.44 83 GLN A O 1
ATOM 666 N N . PHE A 1 84 ? -9.781 -8.057 2.446 1.00 96.69 84 PHE A N 1
ATOM 667 C CA . PHE A 1 84 ? -8.632 -7.445 1.777 1.00 96.69 84 PHE A CA 1
ATOM 668 C C . PHE A 1 84 ? -7.322 -7.679 2.544 1.00 96.69 84 PHE A C 1
ATOM 670 O O . PHE A 1 84 ? -6.272 -7.163 2.157 1.00 96.69 84 PHE A O 1
ATOM 677 N N . GLY A 1 85 ? -7.370 -8.505 3.597 1.00 95.44 85 GLY A N 1
ATOM 678 C CA . GLY A 1 85 ? -6.249 -8.822 4.480 1.00 95.44 85 GLY A CA 1
ATOM 679 C C . GLY A 1 85 ? -6.048 -7.802 5.602 1.00 95.44 85 GLY A C 1
ATOM 680 O O . GLY A 1 85 ? -5.009 -7.820 6.271 1.00 95.44 85 GLY A O 1
ATOM 681 N N . GLU A 1 86 ? -7.008 -6.904 5.817 1.00 97.62 86 GLU A N 1
ATOM 682 C CA . GLU A 1 86 ? -6.932 -5.859 6.829 1.00 97.62 86 GLU A CA 1
ATOM 683 C C . GLU A 1 86 ? -7.140 -6.385 8.241 1.00 97.62 86 GLU A C 1
ATOM 685 O O . GLU A 1 86 ? -7.943 -7.284 8.485 1.00 97.62 86 GLU A O 1
ATOM 690 N N . ASN A 1 87 ? -6.438 -5.778 9.194 1.00 98.19 87 ASN A N 1
ATOM 691 C CA . ASN A 1 87 ? -6.672 -6.016 10.609 1.00 98.19 87 ASN A CA 1
ATOM 692 C C . ASN A 1 87 ? -7.904 -5.267 11.101 1.00 98.19 87 ASN A C 1
ATOM 694 O O . ASN A 1 87 ? -8.645 -5.793 11.924 1.00 98.19 87 ASN A O 1
ATOM 698 N N . LEU A 1 88 ? -8.115 -4.046 10.609 1.00 98.69 88 LEU A N 1
ATOM 699 C CA . LEU A 1 88 ? -9.213 -3.186 11.030 1.00 98.69 88 LEU A CA 1
ATOM 700 C C . LEU A 1 88 ? -10.101 -2.857 9.837 1.00 98.69 88 LEU A C 1
ATOM 702 O O . LEU A 1 88 ? -9.701 -2.113 8.944 1.00 98.69 88 LEU A O 1
ATOM 706 N N . THR A 1 89 ? -11.329 -3.356 9.856 1.00 98.81 89 THR A N 1
ATOM 707 C CA . THR A 1 89 ? -12.365 -2.866 8.945 1.00 98.81 89 THR A CA 1
ATOM 708 C C . THR A 1 89 ? -12.982 -1.626 9.588 1.00 98.81 89 THR A C 1
ATOM 710 O O . THR A 1 89 ? -13.600 -1.722 10.653 1.00 98.81 89 THR A O 1
ATOM 713 N N . ILE A 1 90 ? -12.771 -0.455 8.994 1.00 98.56 90 ILE A N 1
ATOM 714 C CA . ILE A 1 90 ? -13.093 0.853 9.592 1.00 98.56 90 ILE A CA 1
ATOM 715 C C . ILE A 1 90 ? -14.166 1.581 8.786 1.00 98.56 90 ILE A C 1
ATOM 717 O O . ILE A 1 90 ? -14.265 1.384 7.590 1.00 98.56 90 ILE A O 1
ATOM 721 N N . GLU A 1 91 ? -14.969 2.427 9.424 1.00 98.31 91 GLU A N 1
ATOM 722 C CA . GLU A 1 91 ? -16.008 3.231 8.761 1.00 98.31 91 GLU A CA 1
ATOM 723 C C . GLU A 1 91 ? -15.787 4.728 9.028 1.00 98.31 91 GLU A C 1
ATOM 725 O O . GLU A 1 91 ? -15.523 5.136 10.170 1.00 98.31 91 GLU A O 1
ATOM 730 N N . GLY A 1 92 ? -15.958 5.547 7.991 1.00 97.31 92 GLY A N 1
ATOM 731 C CA . GLY A 1 92 ? -15.872 7.007 7.982 1.00 97.31 92 GLY A CA 1
ATOM 732 C C . GLY A 1 92 ? -14.453 7.555 7.831 1.00 97.31 92 GLY A C 1
ATOM 733 O O . GLY A 1 92 ? -14.171 8.630 8.356 1.00 97.31 92 GLY A O 1
ATOM 734 N N . LEU A 1 93 ? -13.545 6.780 7.236 1.00 97.12 93 LEU A N 1
ATOM 735 C CA . LEU A 1 93 ? -12.115 7.082 7.143 1.00 97.12 93 LEU A CA 1
ATOM 736 C C . LEU A 1 93 ? -11.570 6.688 5.768 1.00 97.12 93 LEU A C 1
ATOM 738 O O . LEU A 1 93 ? -10.956 5.633 5.631 1.00 97.12 93 LEU A O 1
ATOM 742 N N . LEU A 1 94 ? -11.804 7.533 4.767 1.00 98.06 94 LEU A N 1
ATOM 743 C CA . LEU A 1 94 ? -11.336 7.328 3.395 1.00 98.06 94 LEU A CA 1
ATOM 744 C C . LEU A 1 94 ? -9.929 7.902 3.174 1.00 98.06 94 LEU A C 1
ATOM 746 O O . LEU A 1 94 ? -9.460 8.758 3.925 1.00 98.06 94 LEU A O 1
ATOM 750 N N . GLU A 1 95 ? -9.241 7.410 2.145 1.00 98.25 95 GLU A N 1
ATOM 751 C CA . GLU A 1 95 ? -7.844 7.735 1.840 1.00 98.25 95 GLU A CA 1
ATOM 752 C C . GLU A 1 95 ? -7.601 9.229 1.553 1.00 98.25 95 GLU A C 1
ATOM 754 O O . GLU A 1 95 ? -6.499 9.726 1.783 1.00 98.25 95 GLU A O 1
ATOM 759 N N . ASP A 1 96 ? -8.610 9.956 1.075 1.00 97.06 96 ASP A N 1
ATOM 760 C CA . ASP A 1 96 ? -8.574 11.397 0.796 1.00 97.06 96 ASP A CA 1
ATOM 761 C C . ASP A 1 96 ? -8.871 12.272 2.030 1.00 97.06 96 ASP A C 1
ATOM 763 O O . ASP A 1 96 ? -8.542 13.458 2.050 1.00 97.06 96 ASP A O 1
ATOM 767 N N . GLU A 1 97 ? -9.435 11.692 3.091 1.00 95.75 97 GLU A N 1
ATOM 768 C CA . GLU A 1 97 ? -9.773 12.385 4.344 1.00 95.75 97 GLU A CA 1
ATOM 769 C C . GLU A 1 97 ? -8.809 12.072 5.501 1.00 95.75 97 GLU A C 1
ATOM 771 O O . GLU A 1 97 ? -8.942 12.625 6.607 1.00 95.75 97 GLU A O 1
ATOM 776 N N . VAL A 1 98 ? -7.865 11.157 5.271 1.00 97.38 98 VAL A N 1
ATOM 777 C CA . VAL A 1 98 ? -6.879 10.670 6.240 1.00 97.38 98 VAL A CA 1
ATOM 778 C C . VAL A 1 98 ? -5.481 11.073 5.794 1.00 97.38 98 VAL A C 1
ATOM 780 O O . VAL A 1 98 ? -5.065 10.769 4.679 1.00 97.38 98 VAL A O 1
ATOM 783 N N . TYR A 1 99 ? -4.736 11.730 6.683 1.00 98.06 99 TYR A N 1
ATOM 784 C CA . TYR A 1 99 ? -3.403 12.248 6.377 1.00 98.06 99 TYR A CA 1
ATOM 785 C C . TYR A 1 99 ? -2.298 11.417 7.015 1.00 98.06 99 TYR A C 1
ATOM 787 O O . TYR A 1 99 ? -2.446 10.888 8.120 1.00 98.06 99 TYR A O 1
ATOM 795 N N . ILE A 1 100 ? -1.155 11.322 6.332 1.00 97.94 100 ILE A N 1
ATOM 796 C CA . ILE A 1 100 ? 0.030 10.677 6.897 1.00 97.94 100 ILE A CA 1
ATOM 797 C C . ILE A 1 100 ? 0.461 11.429 8.159 1.00 97.94 100 ILE A C 1
ATOM 799 O O . ILE A 1 100 ? 0.732 12.629 8.136 1.00 97.94 100 ILE A O 1
ATOM 803 N N . GLY A 1 101 ? 0.553 10.708 9.276 1.00 97.31 101 GLY A N 1
ATOM 804 C CA . GLY A 1 101 ? 0.818 11.271 10.597 1.00 97.31 101 GLY A CA 1
ATOM 805 C C . GLY A 1 101 ? -0.419 11.597 11.432 1.00 97.31 101 GLY A C 1
ATOM 806 O O . GLY A 1 101 ? -0.241 11.916 12.611 1.00 97.31 101 GLY A O 1
ATOM 807 N N . ASP A 1 102 ? -1.638 11.478 10.892 1.00 98.19 102 ASP A N 1
ATOM 808 C CA . ASP A 1 102 ? -2.860 11.565 11.696 1.00 98.19 102 ASP A CA 1
ATOM 809 C C . ASP A 1 102 ? -2.822 10.542 12.830 1.00 98.19 102 ASP A C 1
ATOM 811 O O . ASP A 1 102 ? -2.383 9.403 12.646 1.00 98.19 102 ASP A O 1
ATOM 815 N N . VAL A 1 103 ? -3.298 10.956 14.006 1.00 98.38 103 VAL A N 1
ATOM 816 C CA . VAL A 1 103 ? -3.356 10.099 15.192 1.00 98.38 103 VAL A CA 1
ATOM 817 C C . VAL A 1 103 ? -4.803 9.829 15.545 1.00 98.38 103 VAL A C 1
ATOM 819 O O . VAL A 1 103 ? -5.601 10.753 15.730 1.00 98.38 103 VAL A O 1
ATOM 822 N N . PHE A 1 104 ? -5.121 8.551 15.692 1.00 98.69 104 PHE A N 1
ATOM 823 C CA . PHE A 1 104 ? -6.434 8.065 16.072 1.00 98.69 104 PHE A CA 1
ATOM 824 C C . PHE A 1 104 ? -6.356 7.276 17.367 1.00 98.69 104 PHE A C 1
ATOM 826 O O . PHE A 1 104 ? -5.386 6.567 17.630 1.00 98.69 104 PHE A O 1
ATOM 833 N N . LYS A 1 105 ? -7.415 7.385 18.160 1.00 98.75 105 LYS A N 1
ATOM 834 C CA . LYS A 1 105 ? -7.632 6.590 19.357 1.00 98.75 105 LYS A CA 1
ATOM 835 C C . LYS A 1 105 ? -8.774 5.613 19.119 1.00 98.75 105 LYS A C 1
ATOM 837 O O . LYS A 1 105 ? -9.838 6.010 18.639 1.00 98.75 105 LYS A O 1
ATOM 842 N N . ILE A 1 106 ? -8.551 4.357 19.490 1.00 98.56 106 ILE A N 1
ATOM 843 C CA . ILE A 1 106 ? -9.571 3.308 19.539 1.00 98.56 106 ILE A CA 1
ATOM 844 C C . ILE A 1 106 ? -9.471 2.660 20.915 1.00 98.56 106 ILE A C 1
ATOM 846 O O . ILE A 1 106 ? -8.493 1.977 21.213 1.00 98.56 106 ILE A O 1
ATOM 850 N N . ASN A 1 107 ? -10.464 2.912 21.767 1.00 97.62 107 ASN A N 1
ATOM 851 C CA . ASN A 1 107 ? -10.419 2.534 23.179 1.00 97.62 107 ASN A CA 1
ATOM 852 C C . ASN A 1 107 ? -9.112 2.994 23.868 1.00 97.62 107 ASN A C 1
ATOM 854 O O . ASN A 1 107 ? -8.950 4.190 24.075 1.00 97.62 107 ASN A O 1
ATOM 858 N N . ASP A 1 108 ? -8.179 2.097 24.192 1.00 94.25 108 ASP A N 1
ATOM 859 C CA . ASP A 1 108 ? -6.918 2.415 24.884 1.00 94.25 108 ASP A CA 1
ATOM 860 C C . ASP A 1 108 ? -5.733 2.574 23.918 1.00 94.25 108 ASP A C 1
ATOM 862 O O . ASP A 1 108 ? -4.647 2.978 24.320 1.00 94.25 108 ASP A O 1
ATOM 866 N N . VAL A 1 109 ? -5.934 2.262 22.637 1.00 98.62 109 VAL A N 1
ATOM 867 C CA . VAL A 1 109 ? -4.869 2.195 21.636 1.00 98.62 109 VAL A CA 1
ATOM 868 C C . VAL A 1 109 ? -4.772 3.508 20.879 1.00 98.62 109 VAL A C 1
ATOM 870 O O . VAL A 1 109 ? -5.778 4.026 20.387 1.00 98.62 109 VAL A O 1
ATOM 873 N N . PHE A 1 110 ? -3.545 4.007 20.731 1.00 98.69 110 PHE A N 1
ATOM 874 C CA . PHE A 1 110 ? -3.235 5.149 19.875 1.00 98.69 110 PHE A CA 1
ATOM 875 C C . PHE A 1 110 ? -2.473 4.680 18.641 1.00 98.69 110 PHE A C 1
ATOM 877 O O . PHE A 1 110 ? -1.415 4.055 18.747 1.00 98.69 110 PHE A O 1
ATOM 884 N N . LEU A 1 111 ? -3.010 5.006 17.471 1.00 98.62 111 LEU A N 1
ATOM 885 C CA . LEU A 1 111 ? -2.512 4.603 16.163 1.00 98.62 111 LEU A CA 1
ATOM 886 C C . LEU A 1 111 ? -2.147 5.842 15.350 1.00 98.62 111 LEU A C 1
ATOM 888 O O . LEU A 1 111 ? -2.921 6.797 15.319 1.00 98.62 111 LEU A O 1
ATOM 892 N N . GLN A 1 112 ? -0.996 5.824 14.682 1.00 98.19 112 GLN A N 1
ATOM 893 C CA . GLN A 1 112 ? -0.576 6.897 13.779 1.00 98.19 112 GLN A CA 1
ATOM 894 C C . GLN A 1 112 ? -0.464 6.382 12.349 1.00 98.19 112 GLN A C 1
ATOM 896 O O . GLN A 1 112 ? 0.181 5.359 12.130 1.00 98.19 112 GLN A O 1
ATOM 901 N N . VAL A 1 113 ? -1.079 7.086 11.396 1.00 98.25 113 VAL A N 1
ATOM 902 C CA . VAL A 1 113 ? -1.057 6.727 9.969 1.00 98.25 113 VAL A CA 1
ATOM 903 C C . VAL A 1 113 ? 0.360 6.856 9.429 1.00 98.25 113 VAL A C 1
ATOM 905 O O . VAL A 1 113 ? 1.016 7.877 9.646 1.00 98.25 113 VAL A O 1
ATOM 908 N N . THR A 1 114 ? 0.819 5.841 8.707 1.00 97.38 114 THR A N 1
ATOM 909 C CA . THR A 1 114 ? 2.210 5.752 8.249 1.00 97.38 114 THR A CA 1
ATOM 910 C C . THR A 1 114 ? 2.358 5.704 6.749 1.00 97.38 114 THR A C 1
ATOM 912 O O . THR A 1 114 ? 3.250 6.351 6.228 1.00 97.38 114 THR A O 1
ATOM 915 N N . GLN A 1 115 ? 1.528 4.949 6.042 1.00 96.94 115 GLN A N 1
ATOM 916 C CA . GLN A 1 115 ? 1.647 4.806 4.593 1.00 96.94 115 GLN A CA 1
ATOM 917 C C . GLN A 1 115 ? 0.357 4.239 3.998 1.00 96.94 115 GLN A C 1
ATOM 919 O O . GLN A 1 115 ? -0.378 3.532 4.700 1.00 96.94 115 GLN A O 1
ATOM 924 N N . PRO A 1 116 ? 0.091 4.479 2.705 1.00 97.25 116 PRO A N 1
ATOM 925 C CA . PRO A 1 116 ? -0.877 3.686 1.965 1.00 97.25 116 PRO A CA 1
ATOM 926 C C . PRO A 1 116 ? -0.487 2.207 1.979 1.00 97.25 116 PRO A C 1
ATOM 928 O O . PRO A 1 116 ? 0.692 1.850 2.086 1.00 97.25 116 PRO A O 1
ATOM 931 N N . ARG A 1 117 ? -1.473 1.326 1.822 1.00 95.06 117 ARG A N 1
ATOM 932 C CA . ARG A 1 117 ? -1.172 -0.074 1.538 1.00 95.06 117 ARG A CA 1
ATOM 933 C C . ARG A 1 117 ? -0.800 -0.233 0.070 1.00 95.06 117 ARG A C 1
ATOM 935 O O . ARG A 1 117 ? -1.452 0.306 -0.818 1.00 95.06 117 ARG A O 1
ATOM 942 N N . TYR A 1 118 ? 0.187 -1.081 -0.185 1.00 87.25 118 TYR A N 1
ATOM 943 C CA . TYR A 1 118 ? 0.554 -1.482 -1.532 1.00 87.25 118 TYR A CA 1
ATOM 944 C C . TYR A 1 118 ? 0.054 -2.915 -1.868 1.00 87.25 118 TYR A C 1
ATOM 946 O O . TYR A 1 118 ? 0.275 -3.834 -1.067 1.00 87.25 118 TYR A O 1
ATOM 954 N N . PRO A 1 119 ? -0.672 -3.152 -2.984 1.00 86.12 119 PRO A N 1
ATOM 955 C CA . PRO A 1 119 ? -1.231 -4.469 -3.322 1.00 86.12 119 PRO A CA 1
ATOM 956 C C . PRO A 1 119 ? -0.236 -5.459 -3.948 1.00 86.12 119 PRO A C 1
ATOM 958 O O . PRO A 1 119 ? 0.422 -5.170 -4.939 1.00 86.12 119 PRO A O 1
ATOM 961 N N . CYS A 1 120 ? -0.179 -6.684 -3.416 1.00 83.88 120 CYS A N 1
ATOM 962 C CA . CYS A 1 120 ? 0.667 -7.779 -3.913 1.00 83.88 120 CYS A CA 1
ATOM 963 C C . CYS A 1 120 ? -0.170 -8.975 -4.394 1.00 83.88 120 CYS A C 1
ATOM 965 O O . CYS A 1 120 ? -1.365 -9.050 -4.098 1.00 83.88 120 CYS A O 1
ATOM 967 N N . TYR A 1 121 ? 0.466 -9.937 -5.073 1.00 83.25 121 TYR A N 1
ATOM 968 C CA . TYR A 1 121 ? -0.196 -11.131 -5.630 1.00 83.25 121 TYR A CA 1
ATOM 969 C C . TYR A 1 121 ? -0.952 -11.973 -4.581 1.00 83.25 121 TYR A C 1
ATOM 971 O O . TYR A 1 121 ? -1.894 -12.690 -4.903 1.00 83.25 121 TYR A O 1
ATOM 979 N N . LYS A 1 122 ? -0.600 -11.875 -3.288 1.00 88.94 122 LYS A N 1
ATOM 980 C CA . LYS A 1 122 ? -1.332 -12.566 -2.209 1.00 88.94 122 LYS A CA 1
ATOM 981 C C . LYS A 1 122 ? -2.797 -12.109 -2.123 1.00 88.94 122 LYS A C 1
ATOM 983 O O . LYS A 1 122 ? -3.637 -12.865 -1.634 1.00 88.94 122 LYS A O 1
ATOM 988 N N . LEU A 1 123 ? -3.116 -10.901 -2.596 1.00 92.25 123 LEU A N 1
ATOM 989 C CA . LEU A 1 123 ? -4.495 -10.428 -2.697 1.00 92.25 123 LEU A CA 1
ATOM 990 C C . LEU A 1 123 ? -5.279 -11.202 -3.764 1.00 92.25 123 LEU A C 1
ATOM 992 O O . LEU A 1 123 ? -6.411 -11.587 -3.496 1.00 92.25 123 LEU A O 1
ATOM 996 N N . ASP A 1 124 ? -4.670 -11.514 -4.906 1.00 91.12 124 ASP A N 1
ATOM 997 C CA . ASP A 1 124 ? -5.286 -12.327 -5.967 1.00 91.12 124 ASP A CA 1
ATOM 998 C C . ASP A 1 124 ? -5.678 -13.699 -5.434 1.00 91.12 124 ASP A C 1
ATOM 1000 O O . ASP A 1 124 ? -6.803 -14.158 -5.632 1.00 91.12 124 ASP A O 1
ATOM 1004 N N . ILE A 1 125 ? -4.772 -14.311 -4.663 1.00 91.12 125 ILE A N 1
ATOM 1005 C CA . ILE A 1 125 ? -5.003 -15.583 -3.972 1.00 91.12 125 ILE A CA 1
ATOM 1006 C C . ILE A 1 125 ? -6.220 -15.475 -3.047 1.00 91.12 1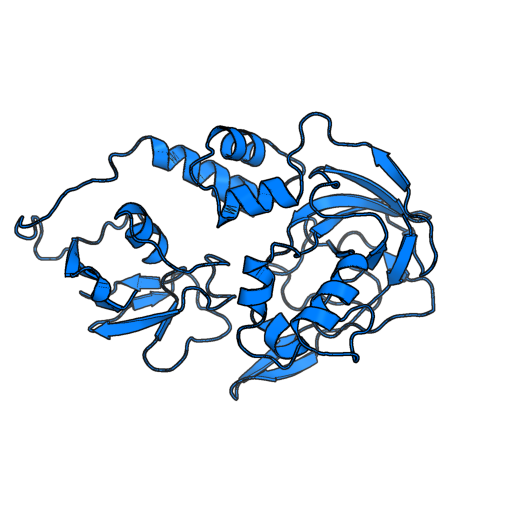25 ILE A C 1
ATOM 1008 O O . ILE A 1 125 ? -7.100 -16.335 -3.068 1.00 91.12 125 ILE A O 1
ATOM 1012 N N . ARG A 1 126 ? -6.284 -14.421 -2.222 1.00 93.38 126 ARG A N 1
ATOM 1013 C CA . ARG A 1 126 ? -7.395 -14.208 -1.281 1.00 93.38 126 ARG A CA 1
ATOM 1014 C C . ARG A 1 126 ? -8.719 -13.982 -2.001 1.00 93.38 126 ARG A C 1
ATOM 1016 O O . ARG A 1 126 ? -9.757 -14.444 -1.528 1.00 93.38 126 ARG A O 1
ATOM 1023 N N . MET A 1 127 ? -8.676 -13.273 -3.119 1.00 93.75 127 MET A N 1
ATOM 1024 C CA . MET A 1 127 ? -9.851 -12.917 -3.903 1.00 93.75 127 MET A CA 1
ATOM 1025 C C . MET A 1 127 ? -10.277 -14.038 -4.850 1.00 93.75 127 MET A C 1
ATOM 1027 O O . MET A 1 127 ? -11.419 -14.027 -5.305 1.00 93.75 127 MET A O 1
ATOM 1031 N N . GLY A 1 128 ? -9.411 -15.024 -5.105 1.00 91.31 128 GLY A N 1
ATOM 1032 C CA . GLY A 1 128 ? -9.645 -16.075 -6.092 1.00 91.31 128 GLY A CA 1
ATOM 1033 C C . GLY A 1 128 ? -9.718 -15.524 -7.517 1.00 91.31 128 GLY A C 1
ATOM 1034 O O . GLY A 1 128 ? -10.439 -16.076 -8.343 1.00 91.31 128 GLY A O 1
ATOM 1035 N N . LEU A 1 129 ? -9.028 -14.410 -7.780 1.00 90.81 129 LEU A N 1
ATOM 1036 C CA . LEU A 1 129 ? -9.093 -13.668 -9.035 1.00 90.81 129 LEU A CA 1
ATOM 1037 C C . LEU A 1 129 ? -7.689 -13.186 -9.411 1.00 90.81 129 LEU A C 1
ATOM 1039 O O . LEU A 1 129 ? -7.163 -12.265 -8.790 1.00 90.81 129 LEU A O 1
ATOM 1043 N N . ALA A 1 130 ? -7.085 -13.833 -10.409 1.00 86.50 130 ALA A N 1
ATOM 1044 C CA . ALA A 1 130 ? -5.768 -13.464 -10.921 1.00 86.50 130 ALA A CA 1
ATOM 1045 C C . ALA A 1 130 ? -5.783 -12.042 -11.507 1.00 86.50 130 ALA A C 1
ATOM 1047 O O . ALA A 1 130 ? -6.730 -11.674 -12.204 1.00 86.50 130 ALA A O 1
ATOM 1048 N N . GLY A 1 131 ? -4.750 -11.251 -11.210 1.00 84.12 131 GLY A N 1
ATOM 1049 C CA . GLY A 1 131 ? -4.617 -9.864 -11.662 1.00 84.12 131 GLY A CA 1
ATOM 1050 C C . GLY A 1 131 ? -5.478 -8.861 -10.891 1.00 84.12 131 GLY A C 1
ATOM 1051 O O . GLY A 1 131 ? -5.469 -7.671 -11.211 1.00 84.12 131 GLY A O 1
ATOM 1052 N N . PHE A 1 132 ? -6.223 -9.298 -9.868 1.00 92.62 132 PHE A N 1
ATOM 1053 C CA . PHE A 1 132 ? -7.063 -8.395 -9.084 1.00 92.62 132 PHE A CA 1
ATOM 1054 C C . PHE A 1 132 ? -6.250 -7.328 -8.345 1.00 92.62 132 PHE A C 1
ATOM 1056 O O . PHE A 1 132 ? -6.714 -6.205 -8.174 1.00 92.62 132 PHE A O 1
ATOM 1063 N N . ASN A 1 133 ? -5.029 -7.636 -7.926 1.00 88.12 133 ASN A N 1
ATOM 1064 C CA . ASN A 1 133 ? -4.103 -6.681 -7.337 1.00 88.12 133 ASN A CA 1
ATOM 1065 C C . ASN A 1 133 ? -3.866 -5.452 -8.227 1.00 88.12 133 ASN A C 1
ATOM 1067 O O . ASN A 1 133 ? -3.715 -4.359 -7.683 1.00 88.12 133 ASN A O 1
ATOM 1071 N N . ARG A 1 134 ? -3.882 -5.607 -9.558 1.00 86.25 134 ARG A N 1
ATOM 1072 C CA . ARG A 1 134 ? -3.806 -4.499 -10.512 1.00 86.25 134 ARG A CA 1
ATOM 1073 C C . ARG A 1 134 ? -5.097 -3.692 -10.514 1.00 86.25 134 ARG A C 1
ATOM 1075 O O . ARG A 1 134 ? -5.041 -2.489 -10.313 1.00 86.25 134 ARG A O 1
ATOM 1082 N N . THR A 1 135 ? -6.259 -4.335 -10.629 1.00 91.06 135 THR A N 1
ATOM 1083 C CA . THR A 1 135 ? -7.554 -3.633 -10.524 1.00 91.06 135 THR A CA 1
ATOM 1084 C C . THR A 1 135 ? -7.662 -2.853 -9.209 1.00 91.06 135 THR A C 1
ATOM 1086 O O . THR A 1 135 ? -8.114 -1.710 -9.175 1.00 91.06 135 THR A O 1
ATOM 1089 N N . PHE A 1 136 ? -7.195 -3.450 -8.115 1.00 94.50 136 PHE A N 1
ATOM 1090 C CA . PHE A 1 136 ? -7.144 -2.830 -6.799 1.00 94.50 136 PHE A CA 1
ATOM 1091 C C . PHE A 1 136 ? -6.175 -1.639 -6.756 1.00 94.50 136 PHE A C 1
ATOM 1093 O O . PHE A 1 136 ? -6.533 -0.596 -6.210 1.00 94.50 136 PHE A O 1
ATOM 1100 N N . HIS A 1 137 ? -4.991 -1.769 -7.363 1.00 90.62 137 HIS A N 1
ATOM 1101 C CA . HIS A 1 137 ? -4.015 -0.688 -7.535 1.00 90.62 137 HIS A CA 1
ATOM 1102 C C . HIS A 1 137 ? -4.605 0.494 -8.312 1.00 90.62 137 HIS A C 1
ATOM 1104 O O . HIS A 1 137 ? -4.659 1.604 -7.785 1.00 90.62 137 HIS A O 1
ATOM 1110 N N . ASP A 1 138 ? -5.129 0.233 -9.510 1.00 89.38 138 ASP A N 1
ATOM 1111 C CA . ASP A 1 138 ? -5.668 1.243 -10.427 1.00 89.38 138 ASP A CA 1
ATOM 1112 C C . ASP A 1 138 ? -6.845 2.012 -9.803 1.00 89.38 138 ASP A C 1
ATOM 1114 O O . ASP A 1 138 ? -7.071 3.188 -10.084 1.00 89.38 138 ASP A O 1
ATOM 1118 N N . SER A 1 139 ? -7.592 1.362 -8.906 1.00 94.44 139 SER A N 1
ATOM 1119 C CA . SER A 1 139 ? -8.703 1.986 -8.188 1.00 94.44 139 SER A CA 1
ATOM 1120 C C . SER A 1 139 ? -8.273 3.018 -7.137 1.00 94.44 139 SER A C 1
ATOM 1122 O O . SER A 1 139 ? -9.127 3.779 -6.676 1.00 94.44 139 SER A O 1
ATOM 1124 N N . ALA A 1 140 ? -7.011 2.985 -6.690 1.00 94.50 140 ALA A N 1
ATOM 1125 C CA . ALA A 1 140 ? -6.467 3.713 -5.537 1.00 94.50 140 ALA A CA 1
ATOM 1126 C C . ALA A 1 140 ? -7.216 3.513 -4.194 1.00 94.50 140 ALA A C 1
ATOM 1128 O O . ALA A 1 140 ? -6.909 4.181 -3.206 1.00 94.50 140 ALA A O 1
ATOM 1129 N N . ARG A 1 141 ? -8.163 2.565 -4.109 1.00 97.38 141 ARG A N 1
ATOM 1130 C CA . ARG A 1 141 ? -8.924 2.217 -2.892 1.00 97.38 141 ARG A CA 1
ATOM 1131 C C . ARG A 1 141 ? -8.164 1.188 -2.080 1.00 97.38 141 ARG A C 1
ATOM 1133 O O . ARG A 1 141 ? -8.580 0.033 -1.972 1.00 97.38 141 ARG A O 1
ATOM 1140 N N . VAL A 1 142 ? -6.994 1.575 -1.593 1.00 97.12 142 VAL A N 1
ATOM 1141 C CA . VAL A 1 142 ? -6.017 0.629 -1.051 1.00 97.12 142 VAL A CA 1
ATOM 1142 C C . VAL A 1 142 ? -6.036 0.492 0.466 1.00 97.12 142 VAL A C 1
ATOM 1144 O O . VAL A 1 142 ? -5.537 -0.506 0.992 1.00 97.12 142 VAL A O 1
ATOM 1147 N N . GLY A 1 143 ? -6.650 1.427 1.185 1.00 98.44 143 GLY A N 1
ATOM 1148 C CA . GLY A 1 143 ? -6.508 1.564 2.629 1.00 98.44 143 GLY A CA 1
ATOM 1149 C C . GLY A 1 143 ? -5.091 1.972 3.040 1.00 98.44 143 GLY A C 1
ATOM 1150 O O . GLY A 1 143 ? -4.271 2.415 2.234 1.00 98.44 143 GLY A O 1
ATOM 1151 N N . PHE A 1 144 ? -4.782 1.835 4.325 1.00 98.44 144 PHE A N 1
ATOM 1152 C CA . PHE A 1 144 ? -3.549 2.386 4.889 1.00 98.44 144 PHE A CA 1
ATOM 1153 C C . PHE A 1 144 ? -3.108 1.657 6.150 1.00 98.44 144 PHE A C 1
ATOM 1155 O O . PHE A 1 144 ? -3.881 0.970 6.820 1.00 98.44 144 PHE A O 1
ATOM 1162 N N . TYR A 1 145 ? -1.830 1.819 6.466 1.00 98.19 145 TYR A N 1
ATOM 1163 C CA . TYR A 1 145 ? -1.215 1.270 7.657 1.00 98.19 145 TYR A CA 1
ATOM 1164 C C . TYR A 1 145 ? -1.141 2.285 8.789 1.00 98.19 145 TYR A C 1
ATOM 1166 O O . TYR A 1 145 ? -1.045 3.500 8.586 1.00 98.19 145 TYR A O 1
ATOM 1174 N N . PHE A 1 146 ? -1.124 1.733 9.996 1.00 98.25 146 PHE A N 1
ATOM 1175 C CA . PHE A 1 146 ? -0.782 2.430 11.215 1.00 98.25 146 PHE A CA 1
ATOM 1176 C C . PHE A 1 146 ? 0.462 1.828 11.867 1.00 98.25 146 PHE A C 1
ATOM 1178 O O . PHE A 1 146 ? 0.638 0.604 11.898 1.00 98.25 146 PHE A O 1
ATOM 1185 N N . ARG A 1 147 ? 1.247 2.695 12.512 1.00 97.19 147 ARG A N 1
ATOM 1186 C CA . ARG A 1 147 ? 2.098 2.312 13.646 1.00 97.19 147 ARG A CA 1
ATOM 1187 C C . ARG A 1 147 ? 1.348 2.474 14.963 1.00 97.19 147 ARG A C 1
ATOM 1189 O O . ARG A 1 147 ? 0.423 3.281 15.071 1.00 97.19 147 ARG A O 1
ATOM 1196 N N . VAL A 1 148 ? 1.807 1.774 15.996 1.00 97.81 148 VAL A N 1
ATOM 1197 C CA . VAL A 1 148 ? 1.192 1.800 17.331 1.00 97.81 148 VAL A CA 1
ATOM 1198 C C . VAL A 1 148 ? 1.971 2.729 18.262 1.00 97.81 148 VAL A C 1
ATOM 1200 O O . VAL A 1 148 ? 3.107 2.440 18.649 1.00 97.81 148 VAL A O 1
ATOM 1203 N N . LEU A 1 149 ? 1.361 3.843 18.667 1.00 97.62 149 LEU A N 1
ATOM 1204 C CA . LEU A 1 149 ? 1.938 4.797 19.620 1.00 97.62 149 LEU A CA 1
ATOM 1205 C C . LEU A 1 149 ? 1.744 4.338 21.067 1.00 97.62 149 LEU A C 1
ATOM 1207 O O . LEU A 1 149 ? 2.705 4.331 21.839 1.00 97.62 149 LEU A O 1
ATOM 1211 N N . GLU A 1 150 ? 0.554 3.850 21.403 1.00 98.31 150 GLU A N 1
ATOM 1212 C CA . GLU A 1 150 ? 0.237 3.275 22.714 1.00 98.31 150 GLU A CA 1
ATOM 1213 C C . GLU A 1 150 ? -0.496 1.948 22.528 1.00 98.31 150 GLU A C 1
ATOM 1215 O O . GLU A 1 150 ? -1.398 1.841 21.698 1.00 98.31 150 GLU A O 1
ATOM 1220 N N . VAL A 1 151 ? -0.050 0.932 23.270 1.00 98.38 151 VAL A N 1
ATOM 1221 C CA . VAL A 1 151 ? -0.611 -0.425 23.249 1.00 98.38 151 VAL A CA 1
ATOM 1222 C C . VAL A 1 151 ? -1.856 -0.504 24.126 1.00 98.38 151 VAL A C 1
ATOM 1224 O O . VAL A 1 151 ? -2.016 0.283 25.055 1.00 98.38 151 VAL A O 1
ATOM 1227 N N . GLY A 1 152 ? -2.701 -1.496 23.878 1.00 98.00 152 GLY A N 1
ATOM 1228 C CA . GLY A 1 152 ? -3.950 -1.686 24.608 1.00 98.00 152 GLY A CA 1
ATOM 1229 C C . GLY A 1 152 ? -4.853 -2.667 23.880 1.00 98.00 152 GLY A C 1
ATOM 1230 O O . GLY A 1 152 ? -4.398 -3.371 22.983 1.00 98.00 152 GLY A O 1
ATOM 1231 N N . ASP A 1 153 ? -6.130 -2.690 24.242 1.00 97.88 153 ASP A N 1
ATOM 1232 C CA . ASP A 1 153 ? -7.096 -3.623 23.668 1.00 97.88 153 ASP A CA 1
ATOM 1233 C C . ASP A 1 153 ? -8.157 -2.889 22.839 1.00 97.88 153 ASP A C 1
ATOM 1235 O O . ASP A 1 153 ? -8.673 -1.839 23.251 1.00 97.88 153 ASP A O 1
ATOM 1239 N N . ILE A 1 154 ? -8.534 -3.481 21.706 1.00 98.44 154 ILE A N 1
ATOM 1240 C CA . ILE A 1 154 ? -9.600 -3.000 20.811 1.00 98.44 154 ILE A CA 1
ATOM 1241 C C . ILE A 1 154 ? -10.614 -4.107 20.530 1.00 98.44 154 ILE A C 1
ATOM 1243 O O . ILE A 1 154 ? -10.289 -5.287 20.609 1.00 98.44 154 ILE A O 1
ATOM 1247 N N . GLY A 1 155 ? -11.841 -3.744 20.174 1.00 98.25 155 GLY A N 1
ATOM 1248 C CA . GLY A 1 155 ? -12.868 -4.687 19.744 1.00 98.25 155 GLY A CA 1
ATOM 1249 C C . GLY A 1 155 ? -13.814 -4.085 18.711 1.00 98.25 155 GLY A C 1
ATOM 1250 O O . GLY A 1 155 ? -13.906 -2.867 18.551 1.00 98.25 155 GLY A O 1
ATOM 1251 N N . ALA A 1 156 ? -14.535 -4.953 18.002 1.00 98.19 156 ALA A N 1
ATOM 1252 C CA . ALA A 1 156 ? -15.577 -4.519 17.080 1.00 98.19 156 ALA A CA 1
ATOM 1253 C C . ALA A 1 156 ? -16.631 -3.660 17.808 1.00 98.19 156 ALA A C 1
ATOM 1255 O O . ALA A 1 156 ? -17.040 -3.956 18.930 1.00 98.19 156 ALA A O 1
ATOM 1256 N N . GLY A 1 157 ? -17.071 -2.587 17.156 1.00 97.94 157 GLY A N 1
ATOM 1257 C CA . GLY A 1 157 ? -18.010 -1.606 17.693 1.00 97.94 157 GLY A CA 1
ATOM 1258 C C . GLY A 1 157 ? -17.358 -0.408 18.386 1.00 97.94 157 GLY A C 1
ATOM 1259 O O . GLY A 1 157 ? -18.049 0.600 18.569 1.00 97.94 157 GLY A O 1
ATOM 1260 N N . ASP A 1 158 ? -16.061 -0.469 18.713 1.00 98.50 158 ASP A N 1
ATOM 1261 C CA . ASP A 1 158 ? -15.347 0.647 19.337 1.00 98.50 158 ASP A CA 1
ATOM 1262 C C . ASP A 1 158 ? -15.411 1.914 18.467 1.00 98.50 158 ASP A C 1
ATOM 1264 O O . ASP A 1 158 ? -15.322 1.888 17.233 1.00 98.50 158 ASP A O 1
ATOM 1268 N N . LYS A 1 159 ? -15.563 3.063 19.130 1.00 98.44 159 LYS A N 1
ATOM 1269 C CA . LYS A 1 159 ? -15.513 4.366 18.467 1.00 98.44 1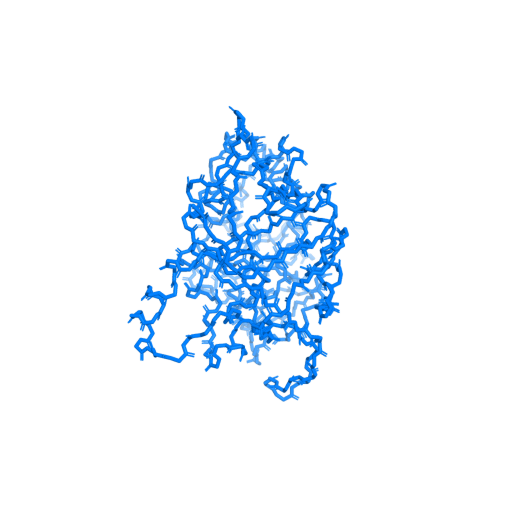59 LYS A CA 1
ATOM 1270 C C . LYS A 1 159 ? -14.072 4.666 18.056 1.00 98.44 159 LYS A C 1
ATOM 1272 O O . LYS A 1 159 ? -13.155 4.502 18.858 1.00 98.44 159 LYS A O 1
ATOM 1277 N N . ILE A 1 160 ? -13.902 5.177 16.839 1.00 98.69 160 ILE A N 1
ATOM 1278 C CA . ILE A 1 160 ? -12.621 5.715 16.378 1.00 98.69 160 ILE A CA 1
ATOM 1279 C C . ILE A 1 160 ? -12.657 7.233 16.549 1.00 98.69 160 ILE A C 1
ATOM 1281 O O . ILE A 1 160 ? -13.570 7.904 16.056 1.00 98.69 160 ILE A O 1
ATOM 1285 N N . GLU A 1 161 ? -11.682 7.782 17.265 1.00 98.62 161 GLU A N 1
ATOM 1286 C CA . GLU A 1 161 ? -11.585 9.212 17.558 1.00 98.62 161 GLU A CA 1
ATOM 1287 C C . GLU A 1 161 ? -10.312 9.783 16.942 1.00 98.62 161 GLU A C 1
ATOM 1289 O O . GLU A 1 161 ? -9.213 9.338 17.261 1.00 98.62 161 GLU A O 1
ATOM 1294 N N . ARG A 1 162 ? -10.440 10.784 16.065 1.00 98.25 162 ARG A N 1
ATOM 1295 C CA . ARG A 1 162 ? -9.281 11.519 15.547 1.00 98.25 162 ARG A CA 1
ATOM 1296 C C . ARG A 1 162 ? -8.768 12.454 16.639 1.00 98.25 162 ARG A C 1
ATOM 1298 O O . ARG A 1 162 ? -9.491 13.347 17.072 1.00 98.25 162 ARG A O 1
ATOM 1305 N N . ILE A 1 163 ? -7.542 12.225 17.092 1.00 98.31 163 ILE A N 1
ATOM 1306 C CA . ILE A 1 163 ? -6.898 12.984 18.169 1.00 98.31 163 ILE A CA 1
ATOM 1307 C C . ILE A 1 163 ? -6.150 14.187 17.606 1.00 98.31 163 ILE A C 1
ATOM 1309 O O . ILE A 1 163 ? -6.210 15.276 18.175 1.00 98.31 163 ILE A O 1
ATOM 1313 N N . SER A 1 164 ? -5.476 14.009 16.473 1.00 96.19 164 SER A N 1
ATOM 1314 C CA . SER A 1 164 ? -4.774 15.089 15.789 1.00 96.19 164 SER A CA 1
ATOM 1315 C C . SER A 1 164 ? -4.723 14.851 14.290 1.00 96.19 164 SER A C 1
ATOM 1317 O O . SER A 1 164 ? -4.607 13.705 13.854 1.00 96.19 164 SER A O 1
ATOM 1319 N N . THR A 1 165 ? -4.743 15.950 13.534 1.00 93.69 165 THR A N 1
ATOM 1320 C CA . THR A 1 165 ? -4.449 15.952 12.100 1.00 93.69 165 THR A CA 1
ATOM 1321 C C . THR A 1 165 ? -3.075 16.550 11.839 1.00 93.69 165 THR A C 1
ATOM 1323 O O . THR A 1 165 ? -2.722 17.565 12.448 1.00 93.69 165 THR A O 1
ATOM 1326 N N . ALA A 1 166 ? -2.301 15.940 10.944 1.00 84.25 166 ALA A N 1
ATOM 1327 C CA . ALA A 1 166 ? -1.007 16.473 10.530 1.00 84.25 166 ALA A CA 1
ATOM 1328 C C . ALA A 1 166 ? -1.195 17.786 9.740 1.00 84.25 166 ALA A C 1
ATOM 1330 O O . ALA A 1 166 ? -1.720 17.796 8.632 1.00 84.25 166 ALA A O 1
ATOM 1331 N N . SER A 1 167 ? -0.763 18.918 10.303 1.00 67.31 167 SER A N 1
ATOM 1332 C CA . SER A 1 167 ? -1.050 20.270 9.783 1.00 67.31 167 SER A CA 1
ATOM 1333 C C . SER A 1 167 ? -0.367 20.634 8.454 1.00 67.31 167 SER A C 1
ATOM 1335 O O . SER A 1 167 ? -0.684 21.674 7.881 1.00 67.31 167 SER A O 1
ATOM 1337 N N . GLN A 1 168 ? 0.561 19.803 7.972 1.00 68.44 168 GLN A N 1
ATOM 1338 C CA . GLN A 1 168 ? 1.261 19.936 6.683 1.00 68.44 168 GLN A CA 1
ATOM 1339 C C . GLN A 1 168 ? 1.323 18.593 5.927 1.00 68.44 168 GLN A C 1
ATOM 1341 O O . GLN A 1 168 ? 2.230 18.367 5.132 1.00 68.44 168 GLN A O 1
ATOM 1346 N N . GLY A 1 169 ? 0.410 17.667 6.240 1.00 77.75 169 GLY A N 1
ATOM 1347 C CA . GLY A 1 169 ? 0.447 16.304 5.715 1.00 77.75 169 GLY A CA 1
ATOM 1348 C C . GLY A 1 169 ? -0.024 16.195 4.265 1.00 77.75 169 GLY A C 1
ATOM 1349 O O . GLY A 1 169 ? -0.843 16.984 3.798 1.00 77.75 169 GLY A O 1
ATOM 1350 N N . LEU A 1 170 ? 0.454 15.157 3.584 1.00 96.38 170 LEU A N 1
ATOM 1351 C CA . LEU A 1 170 ? -0.189 14.598 2.397 1.00 96.38 170 LEU A CA 1
ATOM 1352 C C . LEU A 1 170 ? -1.290 13.632 2.858 1.00 96.38 170 LEU A C 1
ATOM 1354 O O . LEU A 1 170 ? -1.088 12.909 3.844 1.00 96.38 170 LEU A O 1
ATOM 1358 N N . SER A 1 171 ? -2.438 13.615 2.176 1.00 97.56 171 SER A N 1
ATOM 1359 C CA . SER A 1 171 ? -3.424 12.550 2.395 1.00 97.56 171 SER A CA 1
ATOM 1360 C C . SER A 1 171 ? -2.841 11.190 1.987 1.00 97.56 171 SER A C 1
ATOM 1362 O O . SER A 1 171 ? -1.843 11.117 1.262 1.00 97.56 171 SER A O 1
ATOM 1364 N N . VAL A 1 172 ? -3.442 10.091 2.442 1.00 97.94 172 VAL A N 1
ATOM 1365 C CA . VAL A 1 172 ? -3.074 8.748 1.963 1.00 97.94 172 VAL A CA 1
ATOM 1366 C C . VAL A 1 172 ? -3.235 8.684 0.440 1.00 97.94 172 VAL A C 1
ATOM 1368 O O . VAL A 1 172 ? -2.343 8.183 -0.247 1.00 97.94 172 VAL A O 1
ATOM 1371 N N . ALA A 1 173 ? -4.321 9.252 -0.088 1.00 97.31 173 ALA A N 1
ATOM 1372 C CA . ALA A 1 173 ? -4.566 9.347 -1.522 1.00 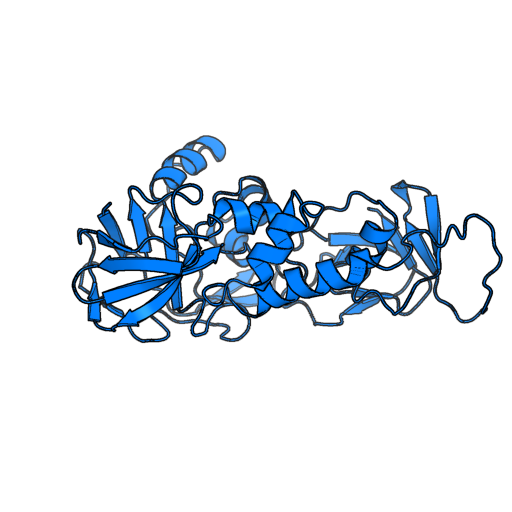97.31 173 ALA A CA 1
ATOM 1373 C C . ALA A 1 173 ? -3.492 10.180 -2.244 1.00 97.31 173 ALA A C 1
ATOM 1375 O O . ALA A 1 173 ? -3.016 9.765 -3.298 1.00 97.31 173 ALA A O 1
ATOM 1376 N N . ASP A 1 174 ? -3.048 11.305 -1.669 1.00 97.19 174 ASP A N 1
ATOM 1377 C CA . ASP A 1 174 ? -1.966 12.116 -2.241 1.00 97.19 174 ASP A CA 1
ATOM 1378 C C . ASP A 1 174 ? -0.659 11.335 -2.322 1.00 97.19 174 ASP A C 1
ATOM 1380 O O . ASP A 1 174 ? -0.011 11.333 -3.365 1.00 97.19 174 ASP A O 1
ATOM 1384 N N . VAL A 1 175 ? -0.268 10.647 -1.245 1.00 96.88 175 VAL A N 1
ATOM 1385 C CA . VAL A 1 175 ? 0.963 9.845 -1.243 1.00 96.88 175 VAL A CA 1
ATOM 1386 C C . VAL A 1 175 ? 0.893 8.733 -2.286 1.00 96.88 175 VAL A C 1
ATOM 1388 O O . VAL A 1 175 ? 1.869 8.513 -3.002 1.00 96.88 175 VAL A O 1
ATOM 1391 N N . TYR A 1 176 ? -0.258 8.070 -2.421 1.00 95.62 176 TYR A N 1
ATOM 1392 C CA . TYR A 1 176 ? -0.455 7.044 -3.444 1.00 95.62 176 TYR A CA 1
ATOM 1393 C C . TYR A 1 176 ? -0.374 7.624 -4.863 1.00 95.62 176 TYR A C 1
ATOM 1395 O O . TYR A 1 176 ? 0.363 7.106 -5.704 1.00 95.62 176 TYR A O 1
ATOM 1403 N N . ARG A 1 177 ? -1.066 8.746 -5.108 1.00 95.19 177 ARG A N 1
ATOM 1404 C CA . ARG A 1 177 ? -1.062 9.471 -6.386 1.00 95.19 177 ARG A CA 1
ATOM 1405 C C . ARG A 1 177 ? 0.355 9.862 -6.789 1.00 95.19 177 ARG A C 1
ATOM 1407 O O . ARG A 1 177 ? 0.768 9.561 -7.906 1.00 95.19 177 ARG A O 1
ATOM 1414 N N . LEU A 1 178 ? 1.094 10.498 -5.880 1.00 94.38 178 LEU A N 1
ATOM 1415 C CA . LEU A 1 178 ? 2.470 10.944 -6.103 1.00 94.38 178 LEU A CA 1
ATOM 1416 C C . LEU A 1 178 ? 3.411 9.778 -6.389 1.00 94.38 178 LEU A C 1
ATOM 1418 O O . LEU A 1 178 ? 4.369 9.925 -7.145 1.00 94.38 178 LEU A O 1
ATOM 1422 N N . MET A 1 179 ? 3.180 8.618 -5.777 1.00 90.75 179 MET A N 1
ATOM 1423 C CA . MET A 1 179 ? 4.036 7.462 -6.004 1.00 90.75 179 MET A CA 1
ATOM 1424 C C . MET A 1 179 ? 3.823 6.853 -7.395 1.00 90.75 179 MET A C 1
ATOM 1426 O O . MET A 1 179 ? 4.811 6.512 -8.043 1.00 90.75 179 MET A O 1
ATOM 1430 N N . TYR A 1 180 ? 2.572 6.753 -7.857 1.00 86.06 180 TYR A N 1
ATOM 1431 C CA . TYR A 1 180 ? 2.230 5.877 -8.987 1.00 86.06 180 TYR A CA 1
ATOM 1432 C C . TYR A 1 180 ? 1.606 6.555 -10.207 1.00 86.06 180 TYR A C 1
ATOM 1434 O O . TYR A 1 180 ? 1.650 5.981 -11.284 1.00 86.06 180 TYR A O 1
ATOM 1442 N N . THR A 1 181 ? 1.022 7.746 -10.066 1.00 85.25 181 THR A N 1
ATOM 1443 C CA . THR A 1 181 ? 0.239 8.373 -11.154 1.00 85.25 181 THR A CA 1
ATOM 1444 C C . THR A 1 181 ? 0.707 9.772 -11.533 1.00 85.25 181 THR A C 1
ATOM 1446 O O . THR A 1 181 ? 0.627 10.144 -12.696 1.00 85.25 181 THR A O 1
ATOM 1449 N N . ASP A 1 182 ? 1.204 10.554 -10.575 1.00 86.88 182 ASP A N 1
ATOM 1450 C CA . ASP A 1 182 ? 1.661 11.926 -10.799 1.00 86.88 182 ASP A CA 1
ATOM 1451 C C . ASP A 1 182 ? 3.106 12.059 -10.325 1.00 86.88 182 ASP A C 1
ATOM 1453 O O . ASP A 1 182 ? 3.411 12.627 -9.271 1.00 86.88 182 ASP A O 1
ATOM 1457 N N . THR A 1 183 ? 4.005 11.420 -11.074 1.00 85.06 183 THR A N 1
ATOM 1458 C CA . THR A 1 183 ? 5.424 11.348 -10.722 1.00 85.06 183 THR A CA 1
ATOM 1459 C C . THR A 1 183 ? 6.143 12.685 -10.885 1.00 85.06 183 THR A C 1
ATOM 1461 O O . THR A 1 183 ? 7.132 12.923 -10.191 1.00 85.06 183 THR A O 1
ATOM 1464 N N . GLU A 1 184 ? 5.601 13.568 -11.725 1.00 85.19 184 GLU A N 1
ATOM 1465 C CA . GLU A 1 184 ? 6.149 14.883 -12.072 1.00 85.19 184 GLU A CA 1
ATOM 1466 C C . GLU A 1 184 ? 5.863 15.965 -11.016 1.00 85.19 184 GLU A C 1
ATOM 1468 O O . GLU A 1 184 ? 6.458 17.047 -11.045 1.00 85.19 184 GLU A O 1
ATOM 1473 N N . ASP A 1 185 ? 4.977 15.701 -10.050 1.00 90.44 185 ASP A N 1
ATOM 1474 C CA . ASP A 1 185 ? 4.723 16.603 -8.924 1.00 90.44 185 ASP A CA 1
ATOM 1475 C C . ASP A 1 185 ? 5.868 16.545 -7.897 1.00 90.44 185 ASP A C 1
ATOM 1477 O O . ASP A 1 185 ? 5.822 15.910 -6.837 1.00 90.44 185 ASP A O 1
ATOM 1481 N N . LEU A 1 186 ? 6.936 17.268 -8.222 1.00 92.19 186 LEU A N 1
ATOM 1482 C CA . LEU A 1 186 ? 8.157 17.342 -7.424 1.00 92.19 186 LEU A CA 1
ATOM 1483 C C . LEU A 1 186 ? 7.977 18.152 -6.132 1.00 92.19 186 LEU A C 1
ATOM 1485 O O . LEU A 1 186 ? 8.776 18.031 -5.201 1.00 92.19 186 LEU A O 1
ATOM 1489 N N . VAL A 1 187 ? 6.944 18.996 -6.045 1.00 93.88 187 VAL A N 1
ATOM 1490 C CA . VAL A 1 187 ? 6.585 19.687 -4.796 1.00 93.88 187 VAL A CA 1
ATOM 1491 C C . VAL A 1 187 ? 5.950 18.689 -3.828 1.00 93.88 187 VAL A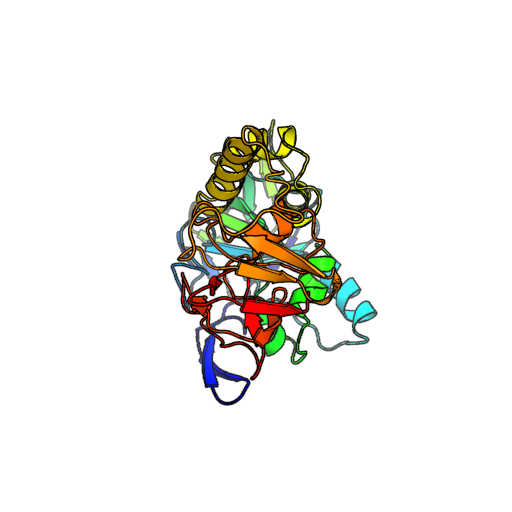 C 1
ATOM 1493 O O . VAL A 1 187 ? 6.331 18.639 -2.653 1.00 93.88 187 VAL A O 1
ATOM 1496 N N . GLY A 1 188 ? 5.044 17.850 -4.329 1.00 94.62 188 GLY A N 1
ATOM 1497 C CA . GLY A 1 188 ? 4.493 16.719 -3.598 1.00 94.62 188 GLY A CA 1
ATOM 1498 C C . GLY A 1 188 ? 5.579 15.738 -3.163 1.00 94.62 188 GLY A C 1
ATOM 1499 O O . GLY A 1 188 ? 5.653 15.414 -1.979 1.00 94.62 188 GLY A O 1
ATOM 1500 N N . ALA A 1 189 ? 6.492 15.352 -4.061 1.00 94.31 189 ALA A N 1
ATOM 1501 C CA . ALA A 1 189 ? 7.613 14.468 -3.725 1.00 94.31 189 ALA A CA 1
ATOM 1502 C C . ALA A 1 189 ? 8.531 15.063 -2.637 1.00 94.31 189 ALA A C 1
ATOM 1504 O O . ALA A 1 189 ? 8.883 14.368 -1.685 1.00 94.31 189 ALA A O 1
ATOM 1505 N N . ARG A 1 190 ? 8.857 16.367 -2.704 1.00 95.31 190 ARG A N 1
ATOM 1506 C CA . ARG A 1 190 ? 9.608 17.074 -1.641 1.00 95.31 190 ARG A CA 1
ATOM 1507 C C . ARG A 1 190 ? 8.884 17.026 -0.300 1.00 95.31 190 ARG A C 1
ATOM 1509 O O . ARG A 1 190 ? 9.517 16.766 0.721 1.00 95.31 190 ARG A O 1
ATOM 1516 N N . THR A 1 191 ? 7.572 17.251 -0.306 1.00 95.62 191 THR A N 1
ATOM 1517 C CA . THR A 1 191 ? 6.746 17.123 0.901 1.00 95.62 191 THR A CA 1
ATOM 1518 C C . THR A 1 191 ? 6.815 15.698 1.445 1.00 95.62 191 THR A C 1
ATOM 1520 O O . THR A 1 191 ? 7.152 15.513 2.609 1.00 95.62 191 THR A O 1
ATOM 1523 N N . GLY A 1 192 ? 6.584 14.693 0.594 1.00 95.44 192 GLY A N 1
ATOM 1524 C CA . GLY A 1 192 ? 6.614 13.276 0.951 1.00 95.44 192 GLY A CA 1
ATOM 1525 C C . GLY A 1 192 ? 7.937 12.843 1.577 1.00 95.44 192 GLY A C 1
ATOM 1526 O O . GLY A 1 192 ? 7.933 12.276 2.666 1.00 95.44 192 GLY A O 1
ATOM 1527 N N . ALA A 1 193 ? 9.068 13.189 0.956 1.00 95.38 193 ALA A N 1
ATOM 1528 C CA . ALA A 1 193 ? 10.407 12.882 1.468 1.00 95.38 193 ALA A CA 1
ATOM 1529 C C . ALA A 1 193 ? 10.677 13.474 2.869 1.00 95.38 193 ALA A C 1
ATOM 1531 O O . ALA A 1 193 ? 11.440 12.903 3.650 1.00 95.38 193 ALA A O 1
ATOM 1532 N N . ALA A 1 194 ? 10.035 14.594 3.216 1.00 94.75 194 ALA A N 1
ATOM 1533 C CA . ALA A 1 194 ? 10.199 15.271 4.503 1.00 94.75 194 ALA A CA 1
ATOM 1534 C C . ALA A 1 194 ? 9.245 14.777 5.614 1.00 94.75 194 ALA A C 1
ATOM 1536 O O . ALA A 1 194 ? 9.421 15.155 6.774 1.00 94.75 194 ALA A O 1
ATOM 1537 N N . LEU A 1 195 ? 8.242 13.944 5.307 1.00 94.25 195 LEU A N 1
ATOM 1538 C CA . LEU A 1 195 ? 7.254 13.482 6.292 1.00 94.25 195 LEU A CA 1
ATOM 1539 C C . LEU A 1 195 ? 7.818 12.377 7.197 1.00 94.25 195 LEU A C 1
ATOM 1541 O O . LEU A 1 195 ? 7.737 11.203 6.868 1.00 94.25 195 LEU A O 1
ATOM 1545 N N . GLU A 1 196 ? 8.319 12.707 8.388 1.00 93.19 196 GLU A N 1
ATOM 1546 C CA . GLU A 1 196 ? 8.853 11.713 9.348 1.00 93.19 196 GLU A CA 1
ATOM 1547 C C . GLU A 1 196 ? 7.847 10.612 9.751 1.00 93.19 196 GLU A C 1
ATOM 1549 O O . GLU A 1 196 ? 8.226 9.505 10.152 1.00 93.19 196 GLU A O 1
ATOM 1554 N N . SER A 1 197 ? 6.549 10.913 9.651 1.00 95.25 197 SER A N 1
ATOM 1555 C CA . SER A 1 197 ? 5.470 9.950 9.865 1.00 95.25 197 SER A CA 1
ATOM 1556 C C . SER A 1 197 ? 5.374 8.899 8.751 1.00 95.25 197 SER A C 1
ATOM 1558 O O . SER A 1 197 ? 4.929 7.784 9.038 1.00 95.25 197 SER A O 1
ATOM 1560 N N . LEU A 1 198 ? 5.831 9.224 7.536 1.00 95.69 198 LEU A N 1
ATOM 1561 C CA . LEU A 1 198 ? 5.900 8.331 6.382 1.00 95.69 198 LEU A CA 1
ATOM 1562 C C . LEU A 1 198 ? 7.043 7.323 6.533 1.00 95.69 198 LEU A C 1
ATOM 1564 O O . LEU A 1 198 ? 8.122 7.645 7.051 1.00 95.69 198 LEU A O 1
ATOM 1568 N N . SER A 1 199 ? 6.817 6.089 6.084 1.00 94.06 199 SER A N 1
ATOM 1569 C CA . SER A 1 199 ? 7.838 5.047 6.175 1.00 94.06 199 SER A CA 1
ATOM 1570 C C . SER A 1 199 ? 9.118 5.406 5.421 1.00 94.06 199 SER A C 1
ATOM 1572 O O . SER A 1 199 ? 9.056 6.105 4.405 1.00 94.06 199 SER A O 1
ATOM 1574 N N . PRO A 1 200 ? 10.292 4.971 5.928 1.00 92.56 200 PRO A N 1
ATOM 1575 C CA . PRO A 1 200 ? 11.574 5.277 5.298 1.00 92.56 200 PRO A CA 1
ATOM 1576 C C . PRO A 1 200 ? 11.599 4.899 3.818 1.00 92.56 200 PRO A C 1
ATOM 1578 O O . PRO A 1 200 ? 11.938 5.731 2.997 1.00 92.56 200 PRO A O 1
ATOM 1581 N N . GLU A 1 201 ? 11.105 3.712 3.472 1.00 89.62 201 GLU A N 1
ATOM 1582 C CA . GLU A 1 201 ? 11.067 3.214 2.093 1.00 89.62 201 GLU A CA 1
ATOM 1583 C C . GLU A 1 201 ? 10.330 4.163 1.127 1.00 89.62 201 GLU A C 1
ATOM 1585 O O . GLU A 1 201 ? 10.827 4.480 0.048 1.00 89.62 201 GLU A O 1
ATOM 1590 N N . TRP A 1 202 ? 9.166 4.682 1.528 1.00 93.19 202 TRP A N 1
ATOM 1591 C CA . TRP A 1 202 ? 8.411 5.632 0.708 1.00 93.19 202 TRP A CA 1
ATOM 1592 C C . TRP A 1 202 ? 9.109 6.990 0.618 1.00 93.19 202 TRP A C 1
ATOM 1594 O O . TRP A 1 202 ? 9.113 7.615 -0.444 1.00 93.19 202 TRP A O 1
ATOM 1604 N N . ARG A 1 203 ? 9.721 7.448 1.717 1.00 94.44 203 ARG A N 1
ATOM 1605 C CA . ARG A 1 203 ? 10.511 8.685 1.726 1.00 94.44 203 ARG A CA 1
ATOM 1606 C C . ARG A 1 203 ? 11.740 8.590 0.833 1.00 94.44 203 ARG A C 1
ATOM 1608 O O . ARG A 1 203 ? 12.007 9.538 0.101 1.00 94.44 203 ARG A O 1
ATOM 1615 N N . ASP A 1 204 ? 12.437 7.463 0.867 1.00 91.19 204 ASP A N 1
ATOM 1616 C CA . ASP A 1 204 ? 13.640 7.209 0.079 1.00 91.19 204 ASP A CA 1
ATOM 1617 C C . ASP A 1 204 ? 13.297 7.174 -1.416 1.00 91.19 204 ASP A C 1
ATOM 1619 O O . ASP A 1 204 ? 13.974 7.822 -2.212 1.00 91.19 204 ASP A O 1
ATOM 1623 N N . LYS A 1 205 ? 12.175 6.539 -1.795 1.00 88.62 205 LYS A N 1
ATOM 1624 C CA . LYS A 1 205 ? 11.646 6.573 -3.172 1.00 88.62 205 LYS A CA 1
ATOM 1625 C C . LYS A 1 205 ? 11.377 8.010 -3.649 1.00 88.62 205 LYS A C 1
ATOM 1627 O O . LYS A 1 205 ? 11.752 8.370 -4.766 1.00 88.62 205 LYS A O 1
ATOM 1632 N N . PHE A 1 206 ? 10.788 8.865 -2.807 1.00 93.19 206 PHE A N 1
ATOM 1633 C CA . PHE A 1 206 ? 10.614 10.283 -3.147 1.00 93.19 206 PHE A CA 1
ATOM 1634 C C . PHE A 1 206 ? 11.940 11.052 -3.207 1.00 93.19 206 PHE A C 1
ATOM 1636 O O . PHE A 1 206 ? 12.122 11.862 -4.114 1.00 93.19 206 PHE A O 1
ATOM 1643 N N . ALA A 1 207 ? 12.870 10.807 -2.283 1.00 91.50 207 ALA A N 1
ATOM 1644 C CA . ALA A 1 207 ? 14.176 11.462 -2.264 1.00 91.50 207 ALA A CA 1
ATOM 1645 C C . ALA A 1 207 ? 14.994 11.132 -3.521 1.00 91.50 207 ALA A C 1
ATOM 1647 O O . ALA A 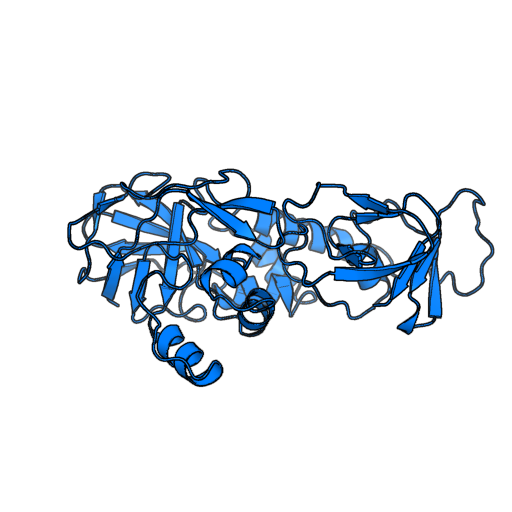1 207 ? 15.459 12.047 -4.196 1.00 91.50 207 ALA A O 1
ATOM 1648 N N . LYS A 1 208 ? 15.072 9.849 -3.893 1.00 85.38 208 LYS A N 1
ATOM 1649 C CA . LYS A 1 208 ? 15.757 9.382 -5.106 1.00 85.38 208 LYS A CA 1
ATOM 1650 C C . LYS A 1 208 ? 15.187 10.040 -6.364 1.00 85.38 208 LYS A C 1
ATOM 1652 O O . LYS A 1 208 ? 15.937 10.524 -7.208 1.00 85.38 208 LYS A O 1
ATOM 1657 N N . ARG A 1 209 ? 13.857 10.154 -6.465 1.00 85.19 209 ARG A N 1
ATOM 1658 C CA . ARG A 1 209 ? 13.210 10.853 -7.587 1.00 85.19 209 ARG A CA 1
ATOM 1659 C C . ARG A 1 209 ? 13.681 12.307 -7.722 1.00 85.19 209 ARG A C 1
ATOM 1661 O O . ARG A 1 209 ? 13.910 12.778 -8.830 1.00 85.19 209 ARG A O 1
ATOM 1668 N N . LEU A 1 210 ? 13.847 13.012 -6.603 1.00 88.06 210 LEU A N 1
ATOM 1669 C CA . LEU A 1 210 ? 14.314 14.404 -6.590 1.00 88.06 210 LEU A CA 1
ATOM 1670 C C . LEU A 1 210 ? 15.789 14.545 -6.987 1.00 88.06 210 LEU A C 1
ATOM 1672 O O . LEU A 1 210 ? 16.182 15.603 -7.473 1.00 88.06 210 LEU A O 1
ATOM 1676 N N . GLU A 1 211 ? 16.601 13.506 -6.791 1.00 84.62 211 GLU A N 1
ATOM 1677 C CA . GLU A 1 211 ? 17.992 13.468 -7.256 1.00 84.62 211 GLU A CA 1
ATOM 1678 C C . GLU A 1 211 ? 18.066 13.303 -8.784 1.00 84.62 211 GLU A C 1
ATOM 1680 O O . GLU A 1 211 ? 18.894 13.943 -9.435 1.00 84.62 211 GLU A O 1
ATOM 1685 N N . MET A 1 212 ? 17.153 12.520 -9.370 1.00 70.88 212 MET A N 1
ATOM 1686 C CA . MET A 1 212 ? 17.103 12.246 -10.814 1.00 70.88 212 MET A CA 1
ATOM 1687 C C . MET A 1 212 ? 16.627 13.444 -11.664 1.00 70.88 212 MET A C 1
ATOM 1689 O O . MET A 1 212 ? 16.970 13.518 -12.843 1.00 70.88 212 MET A O 1
ATOM 1693 N N . GLU A 1 213 ? 15.910 14.417 -11.081 1.00 64.75 213 GLU A N 1
ATOM 1694 C CA . GLU A 1 213 ? 15.439 15.660 -11.741 1.00 64.75 213 GLU A CA 1
ATOM 1695 C C . GLU A 1 213 ? 16.596 16.494 -12.348 1.00 64.75 213 GLU A C 1
ATOM 1697 O O . GLU A 1 213 ? 16.403 17.266 -13.288 1.00 64.75 213 GLU A O 1
ATOM 1702 N N . GLY A 1 214 ? 17.818 16.349 -11.819 1.00 49.34 214 GLY A N 1
ATOM 1703 C CA . GLY A 1 214 ? 18.992 17.123 -12.234 1.00 49.34 214 GLY A CA 1
ATOM 1704 C C . GLY A 1 214 ? 19.764 16.570 -13.437 1.00 49.34 214 GLY A C 1
ATOM 1705 O O . GLY A 1 214 ? 20.694 17.234 -13.905 1.00 49.34 214 GLY A O 1
ATOM 1706 N N . GLU A 1 215 ? 19.424 15.380 -13.938 1.00 47.31 215 GLU A N 1
ATOM 1707 C CA . GLU A 1 215 ? 20.188 14.712 -14.993 1.00 47.31 215 GLU A CA 1
ATOM 1708 C C . GLU A 1 215 ? 19.481 14.769 -16.356 1.00 47.31 215 GLU A C 1
ATOM 1710 O O . GLU A 1 215 ? 18.280 14.521 -16.447 1.00 47.31 215 GLU A O 1
ATOM 1715 N N . PRO A 1 216 ? 20.200 15.049 -17.460 1.00 44.72 216 PRO A N 1
ATOM 1716 C CA . PRO A 1 216 ? 19.606 14.970 -18.787 1.00 44.72 216 PRO A CA 1
ATOM 1717 C C . PRO A 1 216 ? 19.148 13.529 -19.071 1.00 44.72 216 PRO A C 1
ATOM 1719 O O . PRO A 1 216 ? 19.963 12.618 -19.206 1.00 44.72 216 PRO A O 1
ATOM 1722 N N . THR A 1 217 ? 17.832 13.342 -19.181 1.00 47.84 217 THR A N 1
ATOM 1723 C CA . THR A 1 217 ? 17.159 12.069 -19.500 1.00 47.84 217 THR A CA 1
ATOM 1724 C C . THR A 1 217 ? 17.363 11.633 -20.949 1.00 47.84 217 THR A C 1
ATOM 1726 O O . THR A 1 217 ? 17.305 10.452 -21.262 1.00 47.84 217 THR A O 1
ATOM 1729 N N . ARG A 1 218 ? 17.694 12.570 -21.844 1.00 45.06 218 ARG A N 1
ATOM 1730 C CA . ARG A 1 218 ? 17.964 12.293 -23.258 1.00 45.06 218 ARG A CA 1
ATOM 1731 C C . ARG A 1 218 ? 19.457 12.233 -23.547 1.00 45.06 218 ARG A C 1
ATOM 1733 O O . ARG A 1 218 ? 20.040 13.196 -24.045 1.00 45.06 218 ARG A O 1
ATOM 1740 N N . ALA A 1 219 ? 20.059 11.069 -23.334 1.00 43.50 219 ALA A N 1
ATOM 1741 C CA . ALA A 1 219 ? 21.049 10.624 -24.304 1.00 43.50 219 ALA A CA 1
ATOM 1742 C C . ALA A 1 219 ? 20.252 10.090 -25.500 1.00 43.50 219 ALA A C 1
ATOM 1744 O O . ALA A 1 219 ? 19.886 8.924 -25.548 1.00 43.50 219 ALA A O 1
ATOM 1745 N N . ASP A 1 220 ? 19.914 10.980 -26.430 1.00 40.75 220 ASP A N 1
ATOM 1746 C CA . ASP A 1 220 ? 19.362 10.607 -27.729 1.00 40.75 220 ASP A CA 1
ATOM 1747 C C . ASP A 1 220 ? 20.479 9.858 -28.482 1.00 40.75 220 ASP A C 1
ATOM 1749 O O . ASP A 1 220 ? 21.318 10.454 -29.162 1.00 40.75 220 ASP A O 1
ATOM 1753 N N . VAL A 1 221 ? 20.577 8.547 -28.252 1.00 46.72 221 VAL A N 1
ATOM 1754 C CA . VAL A 1 221 ? 21.458 7.636 -28.996 1.00 46.72 221 VAL A CA 1
ATOM 1755 C C . VAL A 1 221 ? 20.670 7.043 -30.167 1.00 46.72 221 VAL A C 1
ATOM 1757 O O . VAL A 1 221 ? 20.866 5.896 -30.549 1.00 46.72 221 VAL A O 1
ATOM 1760 N N . SER A 1 222 ? 19.762 7.816 -30.771 1.00 39.34 222 SER A N 1
ATOM 1761 C CA . SER A 1 222 ? 19.163 7.441 -32.047 1.00 39.34 222 SER A CA 1
ATOM 1762 C C . SER A 1 222 ? 20.257 7.452 -33.125 1.00 39.34 222 SER A C 1
ATOM 1764 O O . SER A 1 222 ? 20.661 8.483 -33.661 1.00 39.34 222 SER A O 1
ATOM 1766 N N . GLY A 1 223 ? 20.804 6.267 -33.406 1.00 44.41 223 GLY A N 1
ATOM 1767 C CA . GLY A 1 223 ? 21.741 6.041 -34.506 1.00 44.41 223 GLY A CA 1
ATOM 1768 C C . GLY A 1 223 ? 23.215 6.361 -34.238 1.00 44.41 223 GLY A C 1
ATOM 1769 O O . GLY A 1 223 ? 23.959 6.538 -35.204 1.00 44.41 223 GLY A O 1
ATOM 1770 N N . LYS A 1 224 ? 23.677 6.416 -32.981 1.00 39.97 224 LYS A N 1
ATOM 1771 C CA . LYS A 1 224 ? 25.123 6.369 -32.699 1.00 39.97 224 LYS A CA 1
ATOM 1772 C C . LYS A 1 224 ? 25.552 4.927 -32.435 1.00 39.97 224 LYS A C 1
ATOM 1774 O O . LYS A 1 224 ? 24.955 4.243 -31.612 1.00 39.97 224 LYS A O 1
ATOM 1779 N N . GLU A 1 225 ? 26.579 4.481 -33.158 1.00 44.22 225 GLU A N 1
ATOM 1780 C CA . GLU A 1 225 ? 27.309 3.237 -32.884 1.00 44.22 225 GLU A CA 1
ATOM 1781 C C . GLU A 1 225 ? 27.646 3.142 -31.385 1.00 44.22 225 GLU A C 1
ATOM 1783 O O . GLU A 1 225 ? 27.946 4.172 -30.774 1.00 44.22 225 GLU A O 1
ATOM 1788 N N . LYS A 1 226 ? 27.593 1.930 -30.800 1.00 48.28 226 LYS A N 1
ATOM 1789 C CA . LYS A 1 226 ? 28.018 1.674 -29.412 1.00 48.28 226 LYS A CA 1
ATOM 1790 C C . LYS A 1 226 ? 29.365 2.385 -29.172 1.00 48.28 226 LYS A C 1
ATOM 1792 O O . LYS A 1 226 ? 30.354 2.016 -29.803 1.00 48.28 226 LYS A O 1
ATOM 1797 N N . GLU A 1 227 ? 29.414 3.406 -28.305 1.00 57.12 227 GLU A N 1
ATOM 1798 C CA . GLU A 1 227 ? 30.688 4.078 -27.963 1.00 57.12 227 GLU A CA 1
ATOM 1799 C C . GLU A 1 227 ? 31.653 3.094 -27.280 1.00 57.12 227 GLU A C 1
ATOM 1801 O O . GLU A 1 227 ? 32.869 3.198 -27.443 1.00 57.12 227 GLU A O 1
ATOM 1806 N N . ASP A 1 228 ? 31.093 2.096 -26.594 1.00 69.56 228 ASP A N 1
ATOM 1807 C CA . ASP A 1 228 ? 31.779 0.934 -26.047 1.00 69.56 228 ASP A CA 1
ATOM 1808 C C . ASP A 1 228 ? 31.059 -0.352 -26.514 1.00 69.56 228 ASP A C 1
ATOM 1810 O O . ASP A 1 228 ? 29.883 -0.539 -26.182 1.00 69.56 228 ASP A O 1
ATOM 1814 N N . PRO A 1 229 ? 31.715 -1.238 -27.292 1.00 66.25 229 PRO A N 1
ATOM 1815 C CA . PRO A 1 229 ? 31.107 -2.463 -27.813 1.00 66.25 229 PRO A CA 1
ATOM 1816 C C . PRO A 1 229 ? 30.607 -3.427 -26.727 1.00 66.25 229 PRO A C 1
ATOM 1818 O O . PRO A 1 229 ? 29.723 -4.232 -27.025 1.00 66.25 229 PRO A O 1
ATOM 1821 N N . ASP A 1 230 ? 31.114 -3.316 -25.495 1.00 78.25 230 ASP A N 1
ATOM 1822 C CA . ASP A 1 230 ? 30.698 -4.147 -24.361 1.00 78.25 230 ASP A CA 1
ATOM 1823 C C . ASP A 1 230 ? 29.438 -3.604 -23.655 1.00 78.25 230 ASP A C 1
ATOM 1825 O O . ASP A 1 230 ? 28.881 -4.267 -22.779 1.00 78.25 230 ASP A O 1
ATOM 1829 N N . THR A 1 231 ? 28.942 -2.419 -24.038 1.00 87.12 231 THR A N 1
ATOM 1830 C CA . THR A 1 231 ? 27.698 -1.872 -23.478 1.00 87.12 231 THR A CA 1
ATOM 1831 C C . THR A 1 231 ? 26.492 -2.669 -23.970 1.00 87.12 231 THR A C 1
ATOM 1833 O O . THR A 1 231 ? 26.279 -2.826 -25.180 1.00 87.12 231 THR A O 1
ATOM 1836 N N . LEU A 1 232 ? 25.689 -3.148 -23.018 1.00 93.88 232 LEU A N 1
ATOM 1837 C CA . LEU A 1 232 ? 24.446 -3.855 -23.303 1.00 93.88 232 LEU A CA 1
ATOM 1838 C C . LEU A 1 232 ? 23.423 -2.921 -23.955 1.00 93.88 232 LEU A C 1
ATOM 1840 O O . LEU A 1 232 ? 23.397 -1.720 -23.689 1.00 93.88 232 LEU A O 1
ATOM 1844 N N . VAL A 1 233 ? 22.569 -3.473 -24.803 1.00 94.06 233 VAL A N 1
ATOM 1845 C CA . VAL A 1 233 ? 21.492 -2.748 -25.480 1.00 94.06 233 VAL A CA 1
ATOM 1846 C C . VAL A 1 233 ? 20.147 -3.312 -25.060 1.00 94.06 233 VAL A C 1
ATOM 1848 O O . VAL A 1 233 ? 19.959 -4.524 -25.000 1.00 94.06 233 VAL A O 1
ATOM 1851 N N . VAL A 1 234 ? 19.206 -2.413 -24.798 1.00 95.75 234 VAL A N 1
ATOM 1852 C CA . VAL A 1 234 ? 17.807 -2.740 -24.545 1.00 95.75 234 VAL A CA 1
ATOM 1853 C C . VAL A 1 234 ? 17.000 -2.279 -25.750 1.00 95.75 234 VAL A C 1
ATOM 1855 O O . VAL A 1 234 ? 17.071 -1.112 -26.149 1.00 95.75 234 VAL A O 1
ATOM 1858 N N . THR A 1 235 ? 16.255 -3.208 -26.334 1.00 95.62 235 THR A N 1
ATOM 1859 C CA . THR A 1 235 ? 15.302 -2.939 -27.409 1.00 95.62 235 THR A CA 1
ATOM 1860 C C . THR A 1 235 ? 13.890 -3.024 -26.852 1.00 95.62 235 THR A C 1
ATOM 1862 O O . THR A 1 235 ? 13.534 -4.021 -26.229 1.00 95.62 235 THR A O 1
ATOM 1865 N N . PHE A 1 236 ? 13.104 -1.980 -27.084 1.00 94.12 236 PHE A N 1
ATOM 1866 C CA . PHE A 1 236 ? 11.688 -1.910 -26.746 1.00 94.12 236 PHE A CA 1
ATOM 1867 C C . PHE A 1 236 ? 10.878 -2.156 -28.021 1.00 94.12 236 PHE A C 1
ATOM 1869 O O . PHE A 1 236 ? 10.760 -1.241 -28.844 1.00 94.12 236 PHE A O 1
ATOM 1876 N N . GLU A 1 237 ? 10.377 -3.380 -28.204 1.00 92.12 237 GLU A N 1
ATOM 1877 C CA . GLU A 1 237 ? 9.804 -3.858 -29.475 1.00 92.12 237 GLU A CA 1
ATOM 1878 C C . GLU A 1 237 ? 8.651 -2.965 -29.953 1.00 92.12 237 GLU A C 1
ATOM 1880 O O . GLU A 1 237 ? 8.703 -2.428 -31.062 1.00 92.12 237 GLU A O 1
ATOM 1885 N N . ASP A 1 238 ? 7.688 -2.684 -29.074 1.00 86.25 238 ASP A N 1
ATOM 1886 C CA . ASP A 1 238 ? 6.474 -1.920 -29.385 1.00 86.25 238 ASP A CA 1
ATOM 1887 C C . ASP A 1 238 ? 6.738 -0.499 -29.916 1.00 86.25 238 ASP A C 1
ATOM 1889 O O . ASP A 1 238 ? 5.993 0.038 -30.745 1.00 86.25 238 ASP A O 1
ATOM 1893 N N . THR A 1 239 ? 7.849 0.117 -29.500 1.00 87.25 239 THR A N 1
ATOM 1894 C CA . THR A 1 239 ? 8.253 1.450 -29.980 1.00 87.25 239 THR A CA 1
ATOM 1895 C C . THR A 1 239 ? 9.386 1.422 -31.004 1.00 87.25 239 THR A C 1
ATOM 1897 O O . THR A 1 239 ? 9.694 2.456 -31.605 1.00 87.25 239 THR A O 1
ATOM 1900 N N . GLY A 1 240 ? 10.029 0.268 -31.198 1.00 87.00 240 GLY A N 1
ATOM 1901 C CA . GLY A 1 240 ? 11.259 0.108 -31.972 1.00 87.00 240 GLY A CA 1
ATOM 1902 C C . GLY A 1 240 ? 12.464 0.870 -31.405 1.00 87.00 240 GLY A C 1
ATOM 1903 O O . GLY A 1 240 ? 13.451 1.071 -32.119 1.00 87.00 240 GLY A O 1
ATOM 1904 N N . GLN A 1 241 ? 12.393 1.355 -30.158 1.00 87.38 241 GLN A N 1
ATOM 1905 C CA . GLN A 1 241 ? 13.494 2.086 -29.534 1.00 87.38 241 GLN A CA 1
ATOM 1906 C C . GLN A 1 241 ? 14.619 1.125 -29.154 1.00 87.38 241 GLN A C 1
ATOM 1908 O O . GLN A 1 241 ? 14.401 0.144 -28.452 1.00 87.38 241 GLN A O 1
ATOM 1913 N N . VAL A 1 242 ? 15.837 1.444 -29.585 1.00 92.00 242 VAL A N 1
ATOM 1914 C CA . VAL A 1 242 ? 17.052 0.681 -29.284 1.00 92.00 242 VAL A CA 1
ATOM 1915 C C . VAL A 1 242 ? 18.000 1.607 -28.539 1.00 92.00 242 VAL A C 1
ATOM 1917 O O . VAL A 1 242 ? 18.520 2.559 -29.124 1.00 92.00 242 VAL A O 1
ATOM 1920 N N . VAL A 1 243 ? 18.199 1.363 -27.244 1.00 91.50 243 VAL A N 1
ATOM 1921 C CA . VAL A 1 243 ? 18.937 2.277 -26.363 1.00 91.50 243 VAL A CA 1
ATOM 1922 C C . VAL A 1 243 ? 20.005 1.515 -25.585 1.00 91.50 243 VAL A C 1
ATOM 1924 O O . VAL A 1 243 ? 19.778 0.415 -25.085 1.00 91.50 243 VAL A O 1
ATOM 1927 N N . ALA A 1 244 ? 21.198 2.101 -25.486 1.00 91.81 244 ALA A N 1
ATOM 1928 C CA . ALA A 1 244 ? 22.280 1.550 -24.680 1.00 91.81 244 ALA A CA 1
ATOM 1929 C C . ALA A 1 244 ? 21.899 1.568 -23.190 1.00 91.81 244 ALA A C 1
ATOM 1931 O O . ALA A 1 244 ? 21.523 2.616 -22.657 1.00 91.81 244 ALA A O 1
ATOM 1932 N N . TRP A 1 245 ? 22.013 0.418 -22.526 1.00 92.88 245 TRP A N 1
ATOM 1933 C CA . TRP A 1 245 ? 21.767 0.283 -21.096 1.00 92.88 245 TRP A CA 1
ATOM 1934 C C . TRP A 1 245 ? 22.689 1.212 -20.309 1.00 92.88 245 TRP A C 1
ATOM 1936 O O . TRP A 1 245 ? 23.899 1.262 -20.541 1.00 92.88 245 TRP A O 1
ATOM 1946 N N . ASN A 1 246 ? 22.118 1.929 -19.343 1.00 86.94 246 ASN A N 1
ATOM 1947 C CA . ASN A 1 246 ? 22.877 2.775 -18.438 1.00 86.94 246 ASN A CA 1
ATOM 1948 C C . ASN A 1 246 ? 22.795 2.201 -17.013 1.00 86.94 246 ASN A C 1
ATOM 1950 O O . ASN A 1 246 ? 21.736 2.301 -16.395 1.00 86.94 246 ASN A O 1
ATOM 1954 N N . PRO A 1 247 ? 23.901 1.669 -16.456 1.00 86.38 247 PRO A N 1
ATOM 1955 C CA . PRO A 1 247 ? 23.926 1.072 -15.117 1.00 86.38 247 PRO A CA 1
ATOM 1956 C C . PRO A 1 247 ? 23.566 2.015 -13.960 1.00 86.38 247 PRO A C 1
ATOM 1958 O O . PRO A 1 247 ? 23.543 1.577 -12.814 1.00 86.38 247 PRO A O 1
ATOM 1961 N N . LYS A 1 248 ? 23.329 3.309 -14.222 1.00 84.12 248 LYS A N 1
ATOM 1962 C CA . LYS A 1 248 ? 22.790 4.237 -13.220 1.00 84.12 248 LYS A CA 1
ATOM 1963 C C . LYS A 1 248 ? 21.338 3.931 -12.835 1.00 84.12 248 LYS A C 1
ATOM 1965 O O . LYS A 1 248 ? 20.912 4.344 -11.763 1.00 84.12 248 LYS A O 1
ATOM 1970 N N . TYR A 1 249 ? 20.580 3.281 -13.721 1.00 87.88 249 TYR A N 1
ATOM 1971 C CA . TYR A 1 249 ? 19.208 2.866 -13.440 1.00 87.88 249 TYR A CA 1
ATOM 1972 C C . TYR A 1 249 ? 19.230 1.527 -12.715 1.00 87.88 249 TYR A C 1
ATOM 1974 O O . TYR A 1 249 ? 19.978 0.625 -13.092 1.00 87.88 249 TYR A O 1
ATOM 1982 N N . GLU A 1 250 ? 18.416 1.393 -11.672 1.00 88.94 250 GLU A N 1
ATOM 1983 C CA . GLU A 1 250 ? 18.450 0.193 -10.828 1.00 88.94 250 GLU A CA 1
ATOM 1984 C C . GLU A 1 250 ? 17.780 -1.014 -11.482 1.00 88.94 250 GLU A C 1
ATOM 1986 O O . GLU A 1 250 ? 18.018 -2.144 -11.067 1.00 88.94 250 GLU A O 1
ATOM 1991 N N . ASN A 1 251 ? 16.920 -0.787 -12.474 1.00 94.81 251 ASN A N 1
ATOM 1992 C CA . ASN A 1 251 ? 16.175 -1.829 -13.166 1.00 94.81 251 ASN A CA 1
ATOM 1993 C C . ASN A 1 251 ? 15.672 -1.342 -14.537 1.00 94.81 251 ASN A C 1
ATOM 1995 O O . ASN A 1 251 ? 15.718 -0.150 -14.858 1.00 94.81 251 ASN A O 1
ATOM 1999 N N . LEU A 1 252 ? 15.205 -2.286 -15.353 1.00 95.44 252 LEU A N 1
ATOM 2000 C CA . LEU A 1 252 ? 14.693 -2.051 -16.703 1.00 95.44 252 LEU A CA 1
ATOM 2001 C C . LEU A 1 252 ? 13.459 -1.135 -16.723 1.00 95.44 252 LEU A C 1
ATOM 2003 O O . LEU A 1 252 ? 13.310 -0.374 -17.675 1.00 95.44 252 LEU A O 1
ATOM 2007 N N . LEU A 1 253 ? 12.621 -1.143 -15.677 1.00 93.81 253 LEU A N 1
ATOM 2008 C CA . LEU A 1 253 ? 11.489 -0.217 -15.561 1.00 93.81 253 LEU A CA 1
ATOM 2009 C C . LEU A 1 253 ? 11.961 1.239 -15.463 1.00 93.81 253 LEU A C 1
ATOM 2011 O O . LEU A 1 253 ? 11.538 2.057 -16.273 1.00 93.81 253 LEU A O 1
ATOM 2015 N N . GLU A 1 254 ? 12.855 1.569 -14.523 1.00 89.75 254 GLU A N 1
ATOM 2016 C CA . GLU A 1 254 ? 13.366 2.946 -14.380 1.00 89.75 254 GLU A CA 1
ATOM 2017 C C . GLU A 1 254 ? 14.043 3.436 -15.666 1.00 89.75 254 GLU A C 1
ATOM 2019 O O . GLU A 1 254 ? 13.933 4.605 -16.044 1.00 89.75 254 GLU A O 1
ATOM 2024 N N . PHE A 1 255 ? 14.736 2.531 -16.357 1.00 92.38 255 PHE A N 1
ATOM 2025 C CA . PHE A 1 255 ? 15.360 2.830 -17.637 1.00 92.38 255 PHE A CA 1
ATOM 2026 C C . PHE A 1 255 ? 14.332 3.120 -18.735 1.00 92.38 255 PHE A C 1
ATOM 2028 O O . PHE A 1 255 ? 14.502 4.107 -19.455 1.00 92.38 255 PHE A O 1
ATOM 2035 N N . ALA A 1 256 ? 13.270 2.313 -18.840 1.00 91.25 256 ALA A N 1
ATOM 2036 C CA . ALA A 1 256 ? 12.175 2.505 -19.792 1.00 91.25 256 ALA A CA 1
ATOM 2037 C C . ALA A 1 256 ? 11.436 3.833 -19.557 1.00 91.25 256 ALA A C 1
ATOM 2039 O O . ALA A 1 256 ? 11.250 4.615 -20.491 1.00 91.25 256 ALA A O 1
ATOM 2040 N N . GLU A 1 257 ? 11.107 4.145 -18.301 1.00 87.50 257 GLU A N 1
ATOM 2041 C CA . GLU A 1 257 ? 10.474 5.414 -17.919 1.00 87.50 257 GLU A CA 1
ATOM 2042 C C . GLU A 1 257 ? 11.348 6.616 -18.288 1.00 87.50 257 GLU A C 1
ATOM 2044 O O . GLU A 1 257 ? 10.859 7.617 -18.812 1.00 87.50 257 GLU A O 1
ATOM 2049 N N . ALA A 1 258 ? 12.665 6.510 -18.093 1.00 83.62 258 ALA A N 1
ATOM 2050 C CA . ALA A 1 258 ? 13.593 7.564 -18.485 1.00 83.62 258 ALA A CA 1
ATOM 2051 C C . ALA A 1 258 ? 13.681 7.774 -20.007 1.00 83.62 258 ALA A C 1
ATOM 2053 O O . ALA A 1 258 ? 14.078 8.860 -20.439 1.00 83.62 258 ALA A O 1
ATOM 2054 N N . GLN A 1 259 ? 13.283 6.779 -20.811 1.00 84.25 259 GLN A N 1
ATOM 2055 C CA . GLN A 1 259 ? 13.117 6.925 -22.263 1.00 84.25 259 GLN A CA 1
ATOM 2056 C C . GLN A 1 259 ? 11.752 7.525 -22.646 1.00 84.25 259 GLN A C 1
ATOM 2058 O O . GLN A 1 259 ? 11.479 7.752 -23.825 1.00 84.25 259 GLN A O 1
ATOM 2063 N N . GLY A 1 260 ? 10.900 7.832 -21.664 1.00 80.50 260 GLY A N 1
ATOM 2064 C CA . GLY A 1 260 ? 9.555 8.363 -21.873 1.00 80.50 260 GLY A CA 1
ATOM 2065 C C . GLY A 1 260 ? 8.547 7.307 -22.322 1.00 80.50 260 GLY A C 1
ATOM 2066 O O . GLY A 1 260 ? 7.570 7.664 -22.981 1.00 80.50 260 GLY A O 1
ATOM 2067 N N . LEU A 1 261 ? 8.800 6.030 -22.019 1.00 84.44 261 LEU A N 1
ATOM 2068 C CA . LEU A 1 261 ? 7.869 4.937 -22.283 1.00 84.44 261 LEU A CA 1
ATOM 2069 C C . LEU A 1 261 ? 6.797 4.875 -21.193 1.00 84.44 261 LEU A C 1
ATOM 2071 O O . LEU A 1 261 ? 7.098 5.046 -20.011 1.00 84.44 261 LEU A O 1
ATOM 2075 N N . ASP A 1 262 ? 5.556 4.630 -21.608 1.00 79.19 262 ASP A N 1
ATOM 2076 C CA . ASP A 1 262 ? 4.437 4.369 -20.704 1.00 79.19 262 ASP A CA 1
ATOM 2077 C C . ASP A 1 262 ? 4.424 2.877 -20.386 1.00 79.19 262 ASP A C 1
ATOM 2079 O O . ASP A 1 262 ? 4.168 2.055 -21.261 1.00 79.19 262 ASP A O 1
ATOM 2083 N N . VAL A 1 263 ? 4.781 2.529 -19.155 1.00 83.81 263 VAL A N 1
ATOM 2084 C CA . VAL A 1 263 ? 4.990 1.143 -18.741 1.00 83.81 263 VAL A CA 1
ATOM 2085 C C . VAL A 1 263 ? 4.057 0.831 -17.590 1.00 83.81 263 VAL A C 1
ATOM 2087 O O . VAL A 1 263 ? 4.018 1.557 -16.598 1.00 83.81 263 VAL A O 1
ATOM 2090 N N . ALA A 1 264 ? 3.329 -0.281 -17.675 1.00 81.25 264 ALA A N 1
ATOM 2091 C CA . ALA A 1 264 ? 2.521 -0.730 -16.554 1.00 81.25 264 ALA A CA 1
ATOM 2092 C C . ALA A 1 264 ? 3.434 -1.145 -15.388 1.00 81.25 264 ALA A C 1
ATOM 2094 O O . ALA A 1 264 ? 4.283 -2.023 -15.510 1.00 81.25 264 ALA A O 1
ATOM 2095 N N . PHE A 1 265 ? 3.258 -0.540 -14.216 1.00 83.50 265 PHE A N 1
ATOM 2096 C CA . PHE A 1 265 ? 3.927 -0.979 -12.995 1.00 83.50 265 PHE A CA 1
ATOM 2097 C C . PHE A 1 265 ? 3.032 -0.769 -11.778 1.00 83.50 265 PHE A C 1
ATOM 2099 O O . PHE A 1 265 ? 1.983 -0.141 -11.845 1.00 83.50 265 PHE A O 1
ATOM 2106 N N . GLY A 1 266 ? 3.455 -1.333 -10.649 1.00 79.06 266 GLY A N 1
ATOM 2107 C CA . GLY A 1 266 ? 2.818 -1.093 -9.359 1.00 79.06 266 GLY A CA 1
ATOM 2108 C C . GLY A 1 266 ? 3.856 -1.066 -8.244 1.00 79.06 266 GLY A C 1
ATOM 2109 O O . GLY A 1 266 ? 4.125 -0.026 -7.669 1.00 79.06 266 GLY A O 1
ATOM 2110 N N . CYS A 1 267 ? 4.490 -2.203 -7.943 1.00 79.62 267 CYS A N 1
ATOM 2111 C CA . CYS A 1 267 ? 5.254 -2.357 -6.693 1.00 79.62 267 CYS A CA 1
ATOM 2112 C C . CYS A 1 267 ? 6.671 -1.812 -6.761 1.00 79.62 267 CYS A C 1
ATOM 2114 O O . CYS A 1 267 ? 7.193 -1.347 -5.753 1.00 79.62 267 CYS A O 1
ATOM 2116 N N . ARG A 1 268 ? 7.276 -1.902 -7.950 1.00 86.19 268 ARG A N 1
ATOM 2117 C CA . ARG A 1 268 ? 8.714 -1.715 -8.183 1.00 86.19 268 ARG A CA 1
ATOM 2118 C C . ARG A 1 268 ? 9.622 -2.693 -7.423 1.00 86.19 268 ARG A C 1
ATOM 2120 O O . ARG A 1 268 ? 10.780 -2.404 -7.178 1.00 86.19 268 ARG A O 1
ATOM 2127 N N . GLU A 1 269 ? 9.078 -3.850 -7.052 1.00 84.06 269 GLU A N 1
ATOM 2128 C CA . GLU A 1 269 ? 9.728 -4.862 -6.200 1.00 84.06 269 GLU A CA 1
ATOM 2129 C C . GLU A 1 269 ? 9.464 -6.301 -6.684 1.00 84.06 269 GLU A C 1
ATOM 2131 O O . GLU A 1 269 ? 9.692 -7.262 -5.960 1.00 84.06 269 GLU A O 1
ATOM 2136 N N . GLY A 1 270 ? 8.883 -6.477 -7.875 1.00 86.62 270 GLY A N 1
ATOM 2137 C CA . GLY A 1 270 ? 8.493 -7.792 -8.404 1.00 86.62 270 GLY A CA 1
ATOM 2138 C C . GLY A 1 270 ? 7.287 -8.462 -7.719 1.00 86.62 270 GLY A C 1
ATOM 2139 O O . GLY A 1 270 ? 6.844 -9.517 -8.143 1.00 86.62 270 GLY A O 1
ATOM 2140 N N . ASN A 1 271 ? 6.680 -7.854 -6.699 1.00 84.50 271 ASN A N 1
ATOM 2141 C CA . ASN A 1 271 ? 5.611 -8.471 -5.899 1.00 84.50 271 ASN A CA 1
ATOM 2142 C C . ASN A 1 271 ? 4.192 -8.407 -6.496 1.00 84.50 271 ASN A C 1
ATOM 2144 O O . ASN A 1 271 ? 3.288 -9.106 -6.029 1.00 84.50 271 ASN A O 1
ATOM 2148 N N . CYS A 1 272 ? 3.927 -7.523 -7.458 1.00 80.75 272 CYS A N 1
ATOM 2149 C CA . CYS A 1 272 ? 2.586 -7.372 -8.038 1.00 80.75 272 CYS A CA 1
ATOM 2150 C C . CYS A 1 272 ? 2.453 -7.916 -9.455 1.00 80.75 272 CYS A C 1
ATOM 2152 O O . CYS A 1 272 ? 1.333 -8.031 -9.931 1.00 80.75 272 CYS A O 1
ATOM 2154 N N . HIS A 1 273 ? 3.562 -8.202 -10.135 1.00 89.00 273 HIS A N 1
ATOM 2155 C CA . HIS A 1 273 ? 3.572 -8.670 -11.521 1.00 89.00 273 HIS A CA 1
ATOM 2156 C C . HIS A 1 273 ? 2.928 -7.716 -12.546 1.00 89.00 273 HIS A C 1
ATOM 2158 O O . HIS A 1 273 ? 2.974 -7.999 -13.729 1.00 89.00 273 HIS A O 1
ATOM 2164 N N . THR A 1 274 ? 2.422 -6.542 -12.148 1.00 86.12 274 THR A N 1
ATOM 2165 C CA . THR A 1 274 ? 1.979 -5.483 -13.076 1.00 86.12 274 THR A CA 1
ATOM 2166 C C . THR A 1 274 ? 3.064 -5.082 -14.079 1.00 86.12 274 THR A C 1
ATOM 2168 O O . THR A 1 274 ? 2.727 -4.690 -15.183 1.00 86.12 274 THR A O 1
ATOM 2171 N N . CYS A 1 275 ? 4.341 -5.184 -13.686 1.00 90.44 275 CYS A N 1
ATOM 2172 C CA . CYS A 1 275 ? 5.494 -4.903 -14.545 1.00 90.44 275 CYS A CA 1
ATOM 2173 C C . CYS A 1 275 ? 5.944 -6.106 -15.390 1.00 90.44 275 CYS A C 1
ATOM 2175 O O . CYS A 1 275 ? 7.046 -6.073 -15.924 1.00 90.44 275 CYS A O 1
ATOM 2177 N N . ALA A 1 276 ? 5.170 -7.194 -15.424 1.00 93.25 276 ALA A N 1
ATOM 2178 C CA . ALA A 1 276 ? 5.480 -8.342 -16.263 1.00 93.25 276 ALA A CA 1
ATOM 2179 C C . ALA A 1 276 ? 5.311 -7.967 -17.736 1.00 93.25 276 ALA A C 1
ATOM 2181 O O . ALA A 1 276 ? 4.295 -7.380 -18.110 1.00 93.25 276 ALA A O 1
ATOM 2182 N N . CYS A 1 277 ? 6.308 -8.304 -18.542 1.00 93.38 277 CYS A N 1
ATOM 2183 C CA . CYS A 1 277 ? 6.315 -8.071 -19.977 1.00 93.38 277 CYS A CA 1
ATOM 2184 C C . CYS A 1 277 ? 7.081 -9.207 -20.676 1.00 93.38 277 CYS A C 1
ATOM 2186 O O . CYS A 1 277 ? 7.893 -9.874 -20.027 1.00 93.38 277 CYS A O 1
ATOM 2188 N N . GLU A 1 278 ? 6.842 -9.444 -21.967 1.00 95.81 278 GLU A N 1
ATOM 2189 C CA . GLU A 1 278 ? 7.491 -10.554 -22.679 1.00 95.81 278 GLU A CA 1
ATOM 2190 C C . GLU A 1 278 ? 8.987 -10.247 -22.873 1.00 95.81 278 GLU A C 1
ATOM 2192 O O . GLU A 1 278 ? 9.365 -9.174 -23.355 1.00 95.81 278 GLU A O 1
ATOM 2197 N N . LEU A 1 279 ? 9.855 -11.193 -22.498 1.00 96.88 279 LEU A N 1
ATOM 2198 C CA . LEU A 1 279 ? 11.280 -11.174 -22.822 1.00 96.88 279 LEU A CA 1
ATOM 2199 C C . LEU A 1 279 ? 11.496 -11.964 -24.115 1.00 96.88 279 LEU A C 1
ATOM 2201 O O . LEU A 1 279 ? 11.722 -13.175 -24.093 1.00 96.88 279 LEU A O 1
ATOM 2205 N N . MET A 1 280 ? 11.441 -11.266 -25.246 1.00 95.81 280 MET A N 1
ATOM 2206 C CA . MET A 1 280 ? 11.552 -11.880 -26.570 1.00 95.81 280 MET A CA 1
ATOM 2207 C C . MET A 1 280 ? 12.959 -12.422 -26.849 1.00 95.81 280 MET A C 1
ATOM 2209 O O . MET A 1 280 ? 13.112 -13.498 -27.432 1.00 95.81 280 MET A O 1
ATOM 2213 N N . GLU A 1 281 ? 13.999 -11.697 -26.423 1.00 96.44 281 GLU A N 1
ATOM 2214 C CA . GLU A 1 281 ? 15.397 -12.110 -26.577 1.00 96.44 281 GLU A CA 1
ATOM 2215 C C . GLU A 1 281 ? 16.262 -11.680 -25.382 1.00 96.44 281 GLU A C 1
ATOM 2217 O O . GLU A 1 281 ? 16.032 -10.640 -24.763 1.00 96.44 281 GLU A O 1
ATOM 2222 N N . GLY A 1 282 ? 17.321 -12.453 -25.118 1.00 96.38 282 GLY A N 1
ATOM 2223 C CA . GLY A 1 282 ? 18.358 -12.136 -24.135 1.00 96.38 282 GLY A CA 1
ATOM 2224 C C . GLY A 1 282 ? 18.158 -12.764 -22.753 1.00 96.38 282 GLY A C 1
ATOM 2225 O O . GLY A 1 282 ? 17.314 -13.632 -22.546 1.00 96.38 282 GLY A O 1
ATOM 2226 N N . GLU A 1 283 ? 18.992 -12.345 -21.803 1.00 96.88 283 GLU A N 1
ATOM 2227 C CA . GLU A 1 283 ? 18.939 -12.754 -20.402 1.00 96.88 283 GLU A CA 1
ATOM 2228 C C . GLU A 1 283 ? 18.930 -11.535 -19.477 1.00 96.88 283 GLU A C 1
ATOM 2230 O O . GLU A 1 283 ? 19.631 -10.545 -19.709 1.00 96.88 283 GLU A O 1
ATOM 2235 N N . VAL A 1 284 ? 18.210 -11.660 -18.364 1.00 96.88 284 VAL A N 1
ATOM 2236 C CA . VAL A 1 284 ? 18.192 -10.693 -17.262 1.00 96.88 284 VAL A CA 1
ATOM 2237 C C . VAL A 1 284 ? 18.651 -11.344 -15.957 1.00 96.88 284 VAL A C 1
ATOM 2239 O O . VAL A 1 284 ? 18.653 -12.570 -15.823 1.00 96.88 284 VAL A O 1
ATOM 2242 N N . GLU A 1 285 ? 19.029 -10.527 -14.982 1.00 96.06 285 GLU A N 1
ATOM 2243 C CA . GLU A 1 285 ? 19.166 -10.921 -13.579 1.00 96.06 285 GLU A CA 1
ATOM 2244 C C . GLU A 1 285 ? 18.242 -10.082 -12.705 1.00 96.06 285 GLU A C 1
ATOM 2246 O O . GLU A 1 285 ? 18.017 -8.901 -12.969 1.00 96.06 285 GLU A O 1
ATOM 2251 N N . TYR A 1 286 ? 17.712 -10.694 -11.648 1.00 95.44 286 TYR A N 1
ATOM 2252 C CA . TYR A 1 286 ? 16.909 -9.987 -10.664 1.00 95.44 286 TYR A CA 1
ATOM 2253 C C . TYR A 1 286 ? 17.806 -9.402 -9.574 1.00 95.44 286 TYR A C 1
ATOM 2255 O O . TYR A 1 286 ? 18.508 -10.136 -8.878 1.00 95.44 286 TYR A O 1
ATOM 2263 N N . VAL A 1 287 ? 17.749 -8.078 -9.395 1.00 88.69 287 VAL A N 1
ATOM 2264 C CA . VAL A 1 287 ? 18.437 -7.371 -8.299 1.00 88.69 287 VAL A CA 1
ATOM 2265 C C . VAL A 1 287 ? 17.930 -7.881 -6.949 1.00 88.69 287 VAL A C 1
ATOM 2267 O O . VAL A 1 287 ? 18.701 -8.088 -6.012 1.00 88.69 287 VAL A O 1
ATOM 2270 N N . GLN A 1 288 ? 16.624 -8.136 -6.881 1.00 81.69 288 GLN A N 1
ATOM 2271 C CA . GLN A 1 288 ? 15.964 -8.853 -5.804 1.00 81.69 288 GLN A CA 1
ATOM 2272 C C . GLN A 1 288 ? 15.122 -9.973 -6.409 1.00 81.69 288 GLN A C 1
ATOM 2274 O O . GLN A 1 288 ? 14.210 -9.707 -7.191 1.00 81.69 288 GLN A O 1
ATOM 2279 N N . GLU A 1 289 ? 15.419 -11.213 -6.022 1.00 87.06 289 GLU A N 1
ATOM 2280 C CA . GLU A 1 289 ? 14.666 -12.387 -6.470 1.00 87.06 289 GLU A CA 1
ATOM 2281 C C . GLU A 1 289 ? 13.182 -12.268 -6.085 1.00 87.06 289 GLU A C 1
ATOM 2283 O O . GLU A 1 289 ? 12.875 -12.147 -4.890 1.00 87.06 289 GLU A O 1
ATOM 2288 N N . PRO A 1 290 ? 12.255 -12.298 -7.063 1.00 87.25 290 PRO A N 1
ATOM 2289 C CA . PRO A 1 290 ? 10.834 -12.213 -6.780 1.00 87.25 290 PRO A CA 1
ATOM 2290 C C . PRO A 1 290 ? 10.349 -13.501 -6.105 1.00 87.25 290 PRO A C 1
ATOM 2292 O O . PRO A 1 290 ? 10.697 -14.617 -6.496 1.00 87.25 290 PRO A O 1
ATOM 2295 N N . GLU A 1 291 ? 9.506 -13.358 -5.080 1.00 82.56 291 GLU A N 1
ATOM 2296 C CA . GLU A 1 291 ? 8.969 -14.511 -4.343 1.00 82.56 291 GLU A CA 1
ATOM 2297 C C . GLU A 1 291 ? 8.139 -15.426 -5.263 1.00 82.56 291 GLU A C 1
ATOM 2299 O O . GLU A 1 291 ? 8.225 -16.657 -5.190 1.00 82.56 291 GLU A O 1
ATOM 2304 N N . LEU A 1 292 ? 7.360 -14.817 -6.162 1.00 83.44 292 LEU A N 1
ATOM 2305 C CA . LEU A 1 292 ? 6.657 -15.484 -7.248 1.00 83.44 292 LEU A CA 1
ATOM 2306 C C . LEU A 1 292 ? 7.381 -15.155 -8.560 1.00 83.44 292 LEU A C 1
ATOM 2308 O O . LEU A 1 292 ? 7.522 -13.999 -8.933 1.00 83.44 292 LEU A O 1
ATOM 2312 N N . ALA A 1 293 ? 7.858 -16.184 -9.258 1.00 88.00 293 ALA A N 1
ATOM 2313 C CA . ALA A 1 293 ? 8.460 -16.005 -10.579 1.00 88.00 293 ALA A CA 1
ATOM 2314 C C . ALA A 1 293 ? 7.382 -15.567 -11.589 1.00 88.00 293 ALA A C 1
ATOM 2316 O O . ALA A 1 293 ? 6.237 -16.002 -11.428 1.00 88.00 293 ALA A O 1
ATOM 2317 N N . PRO A 1 294 ? 7.720 -14.745 -12.600 1.00 90.88 294 PRO A N 1
ATOM 2318 C CA . PRO A 1 294 ? 6.795 -14.447 -13.691 1.00 90.88 294 PRO A CA 1
ATOM 2319 C C . PRO A 1 294 ? 6.436 -15.712 -14.484 1.00 90.88 294 PRO A C 1
ATOM 2321 O O . PRO A 1 294 ? 7.037 -16.776 -14.287 1.00 90.88 294 PRO A O 1
ATOM 2324 N N . ASP A 1 295 ? 5.446 -15.585 -15.366 1.00 88.12 295 ASP A N 1
ATOM 2325 C CA . ASP A 1 295 ? 5.071 -16.654 -16.286 1.00 88.12 295 ASP A CA 1
ATOM 2326 C C . ASP A 1 295 ? 6.225 -16.974 -17.259 1.00 88.12 295 ASP A C 1
ATOM 2328 O O . ASP A 1 295 ? 7.166 -16.199 -17.438 1.00 88.12 295 ASP A O 1
ATOM 2332 N N . GLU A 1 296 ? 6.209 -18.173 -17.846 1.00 89.38 296 GLU A N 1
ATOM 2333 C CA . GLU A 1 296 ? 7.271 -18.602 -18.762 1.00 89.38 296 GLU A CA 1
ATOM 2334 C C . GLU A 1 296 ? 7.302 -17.703 -20.007 1.00 89.38 296 GLU A C 1
ATOM 2336 O O . GLU A 1 296 ? 6.316 -17.628 -20.734 1.00 89.38 296 GLU A O 1
ATOM 2341 N N . GLY A 1 297 ? 8.447 -17.061 -20.254 1.00 92.06 297 GLY A N 1
ATOM 2342 C CA . GLY A 1 297 ? 8.621 -16.073 -21.326 1.00 92.06 297 GLY A CA 1
ATOM 2343 C C . GLY A 1 297 ? 8.553 -14.622 -20.846 1.00 92.06 297 GLY A C 1
ATOM 2344 O O . GLY A 1 297 ? 9.048 -13.744 -21.544 1.00 92.06 297 GLY A O 1
ATOM 2345 N N . ASP A 1 298 ? 8.054 -14.374 -19.633 1.00 95.12 298 ASP A N 1
ATOM 2346 C CA . ASP A 1 298 ? 7.914 -13.026 -19.085 1.00 95.12 298 ASP A CA 1
ATOM 2347 C C . ASP A 1 298 ? 9.078 -12.631 -18.163 1.00 95.12 298 ASP A C 1
ATOM 2349 O O . ASP A 1 298 ? 9.743 -13.456 -17.524 1.00 95.12 298 ASP A O 1
ATOM 2353 N N . VAL A 1 299 ? 9.282 -11.321 -18.029 1.00 96.38 299 VAL A N 1
ATOM 2354 C CA . VAL A 1 299 ? 10.235 -10.693 -17.111 1.00 96.38 299 VAL A CA 1
ATOM 2355 C C . VAL A 1 299 ? 9.551 -9.636 -16.247 1.00 96.38 299 VAL A C 1
ATOM 2357 O O . VAL A 1 299 ? 8.757 -8.833 -16.723 1.00 96.38 299 VAL A O 1
ATOM 2360 N N . LEU A 1 300 ? 9.901 -9.587 -14.957 1.00 96.19 300 LEU A N 1
ATOM 2361 C CA . LEU A 1 300 ? 9.497 -8.498 -14.065 1.00 96.19 300 LEU A CA 1
ATOM 2362 C C . LEU A 1 300 ? 10.500 -7.342 -14.173 1.00 96.19 300 LEU A C 1
ATOM 2364 O O . LEU A 1 300 ? 11.422 -7.228 -13.361 1.00 96.19 300 LEU A O 1
ATOM 2368 N N . ILE A 1 301 ? 10.329 -6.464 -15.167 1.00 95.88 301 ILE A N 1
ATOM 2369 C CA . ILE A 1 301 ? 11.308 -5.398 -15.477 1.00 95.88 301 ILE A CA 1
ATOM 2370 C C . ILE A 1 301 ? 11.556 -4.420 -14.328 1.00 95.88 301 ILE A C 1
ATOM 2372 O O . ILE A 1 301 ? 12.572 -3.734 -14.294 1.00 95.88 301 ILE A O 1
ATOM 2376 N N . CYS A 1 302 ? 10.658 -4.382 -13.349 1.00 93.25 302 CYS A N 1
ATOM 2377 C CA . CYS A 1 302 ? 10.762 -3.511 -12.194 1.00 93.25 302 CYS A CA 1
ATOM 2378 C C . CYS A 1 302 ? 11.708 -3.997 -11.088 1.00 93.25 302 CYS A C 1
ATOM 2380 O O . CYS A 1 302 ? 11.963 -3.253 -10.149 1.00 93.25 302 CYS A O 1
ATOM 2382 N N . CYS A 1 303 ? 12.249 -5.210 -11.200 1.00 93.94 303 CYS A N 1
ATOM 2383 C CA . CYS A 1 303 ? 13.347 -5.695 -10.359 1.00 93.94 303 CYS A CA 1
ATOM 2384 C C . CYS A 1 303 ? 14.451 -6.403 -11.165 1.00 93.94 303 CYS A C 1
ATOM 2386 O O . CYS A 1 303 ? 15.335 -7.021 -10.571 1.00 93.94 303 CYS A O 1
ATOM 2388 N N . ALA A 1 304 ? 14.410 -6.313 -12.499 1.00 96.69 304 ALA A N 1
ATOM 2389 C CA . ALA A 1 304 ? 15.360 -6.950 -13.405 1.00 96.69 304 ALA A CA 1
ATOM 2390 C C . ALA A 1 304 ? 16.351 -5.947 -14.010 1.00 96.69 304 ALA A C 1
ATOM 2392 O O . ALA A 1 304 ? 15.975 -4.825 -14.347 1.00 96.69 304 ALA A O 1
ATOM 2393 N N . VAL A 1 305 ? 17.592 -6.383 -14.219 1.00 96.88 305 VAL A N 1
ATOM 2394 C CA . VAL A 1 305 ? 18.620 -5.693 -15.016 1.00 96.88 305 VAL A CA 1
ATOM 2395 C C . VAL A 1 305 ? 19.130 -6.622 -16.127 1.00 96.88 305 VAL A C 1
ATOM 2397 O O . VAL A 1 305 ? 19.109 -7.845 -15.958 1.00 96.88 305 VAL A O 1
ATOM 2400 N N . PRO A 1 306 ? 19.563 -6.095 -17.286 1.00 96.94 306 PRO A N 1
ATOM 2401 C CA . PRO A 1 306 ? 20.013 -6.928 -18.397 1.00 96.94 306 PRO A CA 1
ATOM 2402 C C . PRO A 1 306 ? 21.377 -7.575 -18.106 1.00 96.94 306 PRO A C 1
ATOM 2404 O O . PRO A 1 306 ? 22.296 -6.915 -17.624 1.00 96.94 306 PRO A O 1
ATOM 2407 N N . LYS A 1 307 ? 21.526 -8.859 -18.453 1.00 96.50 307 LYS A N 1
ATOM 2408 C CA . LYS A 1 307 ? 22.817 -9.577 -18.482 1.00 96.50 307 LYS A CA 1
ATOM 2409 C C . LYS A 1 307 ? 23.419 -9.637 -19.884 1.00 96.50 307 LYS A C 1
ATOM 2411 O O . LYS A 1 307 ? 24.634 -9.760 -20.030 1.00 96.50 307 LYS A O 1
ATOM 2416 N N . THR A 1 308 ? 22.568 -9.601 -20.904 1.00 96.50 308 THR A N 1
ATOM 2417 C CA . THR A 1 308 ? 22.937 -9.539 -22.323 1.00 96.50 308 THR A CA 1
ATOM 2418 C C . THR A 1 308 ? 22.209 -8.379 -22.992 1.00 96.50 308 THR A C 1
ATOM 2420 O O . THR A 1 308 ? 21.449 -7.665 -22.341 1.00 96.50 308 THR A O 1
ATOM 2423 N N . ASP A 1 309 ? 22.414 -8.194 -24.296 1.00 96.50 309 ASP A N 1
ATOM 2424 C CA . ASP A 1 309 ? 21.461 -7.416 -25.088 1.00 96.50 309 ASP A CA 1
ATOM 2425 C C . ASP A 1 309 ? 20.078 -8.087 -24.948 1.00 96.50 309 ASP A C 1
ATOM 2427 O O . ASP A 1 309 ? 19.998 -9.323 -24.966 1.00 96.50 309 ASP A O 1
ATOM 2431 N N . VAL A 1 310 ? 19.027 -7.295 -24.725 1.00 97.56 310 VAL A N 1
ATOM 2432 C CA . VAL A 1 310 ? 17.659 -7.782 -24.482 1.00 97.56 310 VAL A CA 1
ATOM 2433 C C . VAL A 1 310 ? 16.655 -7.115 -25.415 1.00 97.56 310 VAL A C 1
ATOM 2435 O O . VAL A 1 310 ? 16.814 -5.946 -25.781 1.00 97.56 310 VAL A O 1
ATOM 2438 N N . VAL A 1 311 ? 15.604 -7.856 -25.760 1.00 97.00 311 VAL A N 1
ATOM 2439 C CA . VAL A 1 311 ? 14.419 -7.355 -26.466 1.00 97.00 311 VAL A CA 1
ATOM 2440 C 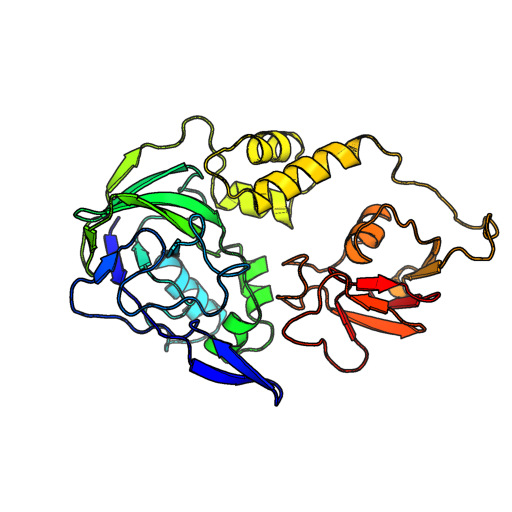C . VAL A 1 311 ? 13.212 -7.615 -25.575 1.00 97.00 311 VAL A C 1
ATOM 2442 O O . VAL A 1 311 ? 12.957 -8.765 -25.216 1.00 97.00 311 VAL A O 1
ATOM 2445 N N . ILE A 1 312 ? 12.510 -6.550 -25.194 1.00 95.75 312 ILE A N 1
ATOM 2446 C CA . ILE A 1 312 ? 11.317 -6.604 -24.344 1.00 95.75 312 ILE A CA 1
ATOM 2447 C C . ILE A 1 312 ? 10.124 -5.971 -25.053 1.00 95.75 312 ILE A C 1
ATOM 2449 O O . ILE A 1 312 ? 10.265 -4.937 -25.715 1.00 95.75 312 ILE A O 1
ATOM 2453 N N . ASP A 1 313 ? 8.966 -6.602 -24.896 1.00 92.75 313 ASP A N 1
ATOM 2454 C CA . ASP A 1 313 ? 7.687 -6.130 -25.425 1.00 92.75 313 ASP A CA 1
ATOM 2455 C C . ASP A 1 313 ? 6.919 -5.390 -24.323 1.00 92.75 313 ASP A C 1
ATOM 2457 O O . ASP A 1 313 ? 6.588 -6.014 -23.316 1.00 92.75 313 ASP A O 1
ATOM 2461 N N . LEU A 1 314 ? 6.721 -4.072 -24.459 1.00 85.00 314 LEU A N 1
ATOM 2462 C CA . LEU A 1 314 ? 6.181 -3.181 -23.414 1.00 85.00 314 LEU A CA 1
ATOM 2463 C C . LEU A 1 314 ? 4.811 -2.614 -23.766 1.00 85.00 314 LEU A C 1
ATOM 2465 O O . LEU A 1 314 ? 4.752 -1.942 -24.814 1.00 85.00 314 LEU A O 1
#